Protein AF-0000000080287810 (afdb_homodimer)

Structure (mmCIF, N/CA/C/O backbone):
data_AF-0000000080287810-model_v1
#
loop_
_entity.id
_entity.type
_entity.pdbx_description
1 polymer 'Uncharacterized protein'
#
loop_
_atom_site.group_PDB
_atom_site.id
_atom_site.type_symbol
_atom_site.label_atom_id
_atom_site.label_alt_id
_atom_site.label_comp_id
_atom_site.label_asym_id
_atom_site.label_entity_id
_atom_site.label_seq_id
_atom_site.pdbx_PDB_ins_code
_atom_site.Cartn_x
_atom_site.Cartn_y
_atom_site.Cartn_z
_atom_site.occupancy
_atom_site.B_iso_or_equiv
_atom_site.auth_seq_id
_atom_site.auth_comp_id
_atom_site.auth_asym_id
_atom_site.auth_atom_id
_atom_site.pdbx_PDB_model_num
ATOM 1 N N . MET A 1 1 ? -1.028 52.438 38.312 1 33.06 1 MET A N 1
ATOM 2 C CA . MET A 1 1 ? -1.351 52.031 36.938 1 33.06 1 MET A CA 1
ATOM 3 C C . MET A 1 1 ? -1.377 50.531 36.812 1 33.06 1 MET A C 1
ATOM 5 O O . MET A 1 1 ? -0.363 49.844 37.062 1 33.06 1 MET A O 1
ATOM 9 N N . ASP A 1 2 ? -2.449 49.75 37.156 1 40.31 2 ASP A N 1
ATOM 10 C CA . ASP A 1 2 ? -2.805 48.344 37.281 1 40.31 2 ASP A CA 1
ATOM 11 C C . ASP A 1 2 ? -2.691 47.625 35.969 1 40.31 2 ASP A C 1
ATOM 13 O O . ASP A 1 2 ? -3.418 47.938 35 1 40.31 2 ASP A O 1
ATOM 17 N N . THR A 1 3 ? -1.472 47.188 35.469 1 41.91 3 THR A N 1
ATOM 18 C CA . THR A 1 3 ? -1.231 46.469 34.219 1 41.91 3 THR A CA 1
ATOM 19 C C . THR A 1 3 ? -2.098 45.219 34.156 1 41.91 3 THR A C 1
ATOM 21 O O . THR A 1 3 ? -2.01 44.344 35.031 1 41.91 3 THR A O 1
ATOM 24 N N . GLU A 1 4 ? -3.369 45.25 33.656 1 43.28 4 GLU A N 1
ATOM 25 C CA . GLU A 1 4 ? -4.258 44.125 33.406 1 43.28 4 GLU A CA 1
ATOM 26 C C . GLU A 1 4 ? -3.557 43.031 32.625 1 43.28 4 GLU A C 1
ATOM 28 O O . GLU A 1 4 ? -2.869 43.344 31.625 1 43.28 4 GLU A O 1
ATOM 33 N N . PRO A 1 5 ? -3.227 41.906 33.219 1 43.84 5 PRO A N 1
ATOM 34 C CA . PRO A 1 5 ? -2.564 40.781 32.531 1 43.84 5 PRO A CA 1
ATOM 35 C C . PRO A 1 5 ? -3.203 40.469 31.172 1 43.84 5 PRO A C 1
ATOM 37 O O . PRO A 1 5 ? -4.422 40.562 31.016 1 43.84 5 PRO A O 1
ATOM 40 N N . VAL A 1 6 ? -2.613 40.75 30 1 42.25 6 VAL A N 1
ATOM 41 C CA . VAL A 1 6 ? -2.975 40.344 28.641 1 42.25 6 VAL A CA 1
ATOM 42 C C . VAL A 1 6 ? -3.236 38.844 28.594 1 42.25 6 VAL A C 1
ATOM 44 O O . VAL A 1 6 ? -2.404 38.062 29.031 1 42.25 6 VAL A O 1
ATOM 47 N N . MET A 1 7 ? -4.453 38.375 28.828 1 37.38 7 MET A N 1
ATOM 48 C CA . MET A 1 7 ? -4.867 37 28.594 1 37.38 7 MET A CA 1
ATOM 49 C C . MET A 1 7 ? -4.383 36.531 27.234 1 37.38 7 MET A C 1
ATOM 51 O O . MET A 1 7 ? -4.746 37.094 26.203 1 37.38 7 MET A O 1
ATOM 55 N N . LYS A 1 8 ? -3.104 36.219 27.062 1 38.38 8 LYS A N 1
ATOM 56 C CA . LYS A 1 8 ? -2.615 35.562 25.859 1 38.38 8 LYS A CA 1
ATOM 57 C C . LYS A 1 8 ? -3.51 34.406 25.469 1 38.38 8 LYS A C 1
ATOM 59 O O . LYS A 1 8 ? -3.826 33.562 26.297 1 38.38 8 LYS A O 1
ATOM 64 N N . TYR A 1 9 ? -4.547 34.594 24.703 1 37.72 9 TYR A N 1
ATOM 65 C CA . TYR A 1 9 ? -5.332 33.531 24.094 1 37.72 9 TYR A CA 1
ATOM 66 C C . TYR A 1 9 ? -4.43 32.438 23.547 1 37.72 9 TYR A C 1
ATOM 68 O O . TYR A 1 9 ? -3.469 32.719 22.828 1 37.72 9 TYR A O 1
ATOM 76 N N . LEU A 1 10 ? -3.906 31.609 24.391 1 41.56 10 LEU A N 1
ATOM 77 C CA . LEU A 1 10 ? -3.289 30.391 23.891 1 41.56 10 LEU A CA 1
ATOM 78 C C . LEU A 1 10 ? -4.035 29.859 22.672 1 41.56 10 LEU A C 1
ATOM 80 O O . LEU A 1 10 ? -5.262 29.719 22.703 1 41.56 10 LEU A O 1
ATOM 84 N N . PRO A 1 11 ? -3.572 29.984 21.5 1 39.38 11 PRO A N 1
ATOM 85 C CA . PRO A 1 11 ? -4.246 29.344 20.359 1 39.38 11 PRO A CA 1
ATOM 86 C C . PRO A 1 11 ? -4.789 27.953 20.688 1 39.38 11 PRO A C 1
ATOM 88 O O . PRO A 1 11 ? -4.07 27.125 21.25 1 39.38 11 PRO A O 1
ATOM 91 N N . THR A 1 12 ? -5.855 27.719 21.406 1 43.75 12 THR A N 1
ATOM 92 C CA . THR A 1 12 ? -6.555 26.453 21.656 1 43.75 12 THR A CA 1
ATOM 93 C C . THR A 1 12 ? -6.57 25.594 20.391 1 43.75 12 THR A C 1
ATOM 95 O O . THR A 1 12 ? -7.621 25.406 19.766 1 43.75 12 THR A O 1
ATOM 98 N N . TYR A 1 13 ? -5.703 25.906 19.422 1 41.81 13 TYR A N 1
ATOM 99 C CA . TYR A 1 13 ? -5.91 25.312 18.094 1 41.81 13 TYR A CA 1
ATOM 100 C C . TYR A 1 13 ? -6 23.797 18.188 1 41.81 13 TYR A C 1
ATOM 102 O O . TYR A 1 13 ? -6.031 23.109 17.172 1 41.81 13 TYR A O 1
ATOM 110 N N . ARG A 1 14 ? -5.828 23.141 19.312 1 47.16 14 ARG A N 1
ATOM 111 C CA . ARG A 1 14 ? -5.945 21.703 19.109 1 47.16 14 ARG A CA 1
ATOM 112 C C . ARG A 1 14 ? -7.25 21.344 18.406 1 47.16 14 ARG A C 1
ATOM 114 O O . ARG A 1 14 ? -8.289 21.203 19.047 1 47.16 14 ARG A O 1
ATOM 121 N N . LEU A 1 15 ? -7.656 21.906 17.344 1 52.19 15 LEU A N 1
ATOM 122 C CA . LEU A 1 15 ? -8.984 21.609 16.812 1 52.19 15 LEU A CA 1
ATOM 123 C C . LEU A 1 15 ? -9.133 20.109 16.562 1 52.19 15 LEU A C 1
ATOM 125 O O . LEU A 1 15 ? -8.32 19.5 15.852 1 52.19 15 LEU A O 1
ATOM 129 N N . GLU A 1 16 ? -9.5 19.391 17.625 1 56.09 16 GLU A N 1
ATOM 130 C CA . GLU A 1 16 ? -9.922 18 17.469 1 56.09 16 GLU A CA 1
ATOM 131 C C . GLU A 1 16 ? -10.727 17.828 16.172 1 56.09 16 GLU A C 1
ATOM 133 O O . GLU A 1 16 ? -11.414 18.75 15.734 1 56.09 16 GLU A O 1
ATOM 138 N N . PRO A 1 17 ? -10.344 16.719 15.477 1 62.28 17 PRO A N 1
ATOM 139 C CA . PRO A 1 17 ? -11.156 16.469 14.281 1 62.28 17 PRO A CA 1
ATOM 140 C C . PRO A 1 17 ? -12.656 16.484 14.57 1 62.28 17 PRO A C 1
ATOM 142 O O . PRO A 1 17 ? -13.094 16.016 15.625 1 62.28 17 PRO A O 1
ATOM 145 N N . LYS A 1 18 ? -13.508 17.266 14.008 1 76.06 18 LYS A N 1
ATOM 146 C CA . LYS A 1 18 ? -14.969 17.281 14.07 1 76.06 18 LYS A CA 1
ATOM 147 C C . LYS A 1 18 ? -15.547 15.93 13.664 1 76.06 18 LYS A C 1
ATOM 149 O O . LYS A 1 18 ? -16.453 15.414 14.32 1 76.06 18 LYS A O 1
ATOM 154 N N . VAL A 1 19 ? -14.992 15.234 12.68 1 90.44 19 VAL A N 1
ATOM 155 C CA . VAL A 1 19 ? -15.477 13.938 12.203 1 90.44 19 VAL A CA 1
ATOM 156 C C . VAL A 1 19 ? -14.328 12.93 12.203 1 90.44 19 VAL A C 1
ATOM 158 O O . VAL A 1 19 ? -13.555 12.859 11.25 1 90.44 19 VAL A O 1
ATOM 161 N N . PRO A 1 20 ? -14.273 12.18 13.242 1 89.69 20 PRO A N 1
ATOM 162 C CA . PRO A 1 20 ? -13.188 11.195 13.312 1 89.69 20 PRO A CA 1
ATOM 163 C C . PRO A 1 20 ? -13.375 10.039 12.336 1 89.69 20 PRO A C 1
ATOM 165 O O . PRO A 1 20 ? -14.508 9.703 11.977 1 89.69 20 PRO A O 1
ATOM 168 N N . LEU A 1 21 ? -12.305 9.453 11.938 1 94.69 21 LEU A N 1
ATOM 169 C CA . LEU A 1 21 ? -12.383 8.281 11.062 1 94.69 21 LEU A CA 1
ATOM 170 C C . LEU A 1 21 ? -13.055 7.117 11.773 1 94.69 21 LEU A C 1
ATOM 172 O O . LEU A 1 21 ? -12.781 6.848 12.945 1 94.69 21 LEU A O 1
ATOM 176 N N . ASN A 1 22 ? -13.969 6.477 11.125 1 96.62 22 ASN A N 1
ATOM 177 C CA . ASN A 1 22 ? -14.664 5.285 11.602 1 96.62 22 ASN A CA 1
ATOM 178 C C . ASN A 1 22 ? -14.203 4.031 10.859 1 96.62 22 ASN A C 1
ATOM 180 O O . ASN A 1 22 ? -14.609 3.799 9.719 1 96.62 22 ASN A O 1
ATOM 184 N N . LYS A 1 23 ? -13.453 3.244 11.477 1 96.94 23 LYS A N 1
ATOM 185 C CA . LYS A 1 23 ? -12.844 2.072 10.859 1 96.94 23 LYS A CA 1
ATOM 186 C C . LYS A 1 23 ? -13.906 1.068 10.414 1 96.94 23 LYS A C 1
ATOM 188 O O . LYS A 1 23 ? -13.781 0.463 9.352 1 96.94 23 LYS A O 1
ATOM 193 N N . GLU A 1 24 ? -14.875 0.896 11.203 1 97.62 24 GLU A N 1
ATOM 194 C CA . GLU A 1 24 ? -15.914 -0.083 10.906 1 97.62 24 GLU A CA 1
ATOM 195 C C . GLU A 1 24 ? -16.656 0.272 9.617 1 97.62 24 GLU A C 1
ATOM 197 O O . GLU A 1 24 ? -16.953 -0.604 8.797 1 97.62 24 GLU A O 1
ATOM 202 N N . VAL A 1 25 ? -16.984 1.502 9.508 1 98.06 25 VAL A N 1
ATOM 203 C CA . VAL A 1 25 ? -17.688 1.952 8.312 1 98.06 25 VAL A CA 1
ATOM 204 C C . VAL A 1 25 ? -16.797 1.755 7.082 1 98.06 25 VAL A C 1
ATOM 206 O O . VAL A 1 25 ? -17.266 1.322 6.031 1 98.06 25 VAL A O 1
ATOM 209 N N . CYS A 1 26 ? -15.516 2.084 7.168 1 98.38 26 CYS A N 1
ATOM 210 C CA . CYS A 1 26 ? -14.578 1.887 6.066 1 98.38 26 CYS A CA 1
ATOM 211 C C . CYS A 1 26 ? -14.492 0.414 5.688 1 98.38 26 CYS A C 1
ATOM 213 O O . CYS A 1 26 ? -14.492 0.072 4.504 1 98.38 26 CYS A O 1
ATOM 215 N N . GLU A 1 27 ? -14.484 -0.43 6.684 1 98.31 27 GLU A N 1
ATOM 216 C CA . GLU A 1 27 ? -14.43 -1.867 6.434 1 98.31 27 GLU A CA 1
ATOM 217 C C . GLU A 1 27 ? -15.672 -2.346 5.684 1 98.31 27 GLU A C 1
ATOM 219 O O . GLU A 1 27 ? -15.57 -3.164 4.766 1 98.31 27 GLU A O 1
ATOM 224 N N . LYS A 1 28 ? -16.75 -1.857 6.121 1 98.5 28 LYS A N 1
ATOM 225 C CA . LYS A 1 28 ? -18 -2.227 5.465 1 98.5 28 LYS A CA 1
ATOM 226 C C . LYS A 1 28 ? -18.016 -1.768 4.012 1 98.5 28 LYS A C 1
ATOM 228 O O . LYS A 1 28 ? -18.484 -2.492 3.133 1 98.5 28 LYS A O 1
ATOM 233 N N . ILE A 1 29 ? -17.562 -0.597 3.75 1 98.69 29 ILE A N 1
ATOM 234 C CA . ILE A 1 29 ? -17.469 -0.074 2.393 1 98.69 29 ILE A CA 1
ATOM 235 C C . ILE A 1 29 ? -16.594 -0.992 1.545 1 98.69 29 ILE A C 1
ATOM 237 O O . ILE A 1 29 ? -16.984 -1.391 0.444 1 98.69 29 ILE A O 1
ATOM 241 N N . MET A 1 30 ? -15.422 -1.341 2.025 1 98.75 30 MET A N 1
ATOM 242 C CA . MET A 1 30 ? -14.477 -2.178 1.286 1 98.75 30 MET A CA 1
ATOM 243 C C . MET A 1 30 ? -15.094 -3.541 0.98 1 98.75 30 MET A C 1
ATOM 245 O O . MET A 1 30 ? -15.031 -4.012 -0.157 1 98.75 30 MET A O 1
ATOM 249 N N . LYS A 1 31 ? -15.695 -4.094 1.983 1 98.56 31 LYS A N 1
ATOM 250 C CA . LYS A 1 31 ? -16.344 -5.387 1.818 1 98.56 31 LYS A CA 1
ATOM 251 C C . LYS A 1 31 ? -17.453 -5.32 0.762 1 98.56 31 LYS A C 1
ATOM 253 O O . LYS A 1 31 ? -17.516 -6.164 -0.134 1 98.56 31 LYS A O 1
ATOM 258 N N . THR A 1 32 ? -18.297 -4.324 0.904 1 98.56 32 THR A N 1
ATOM 259 C CA . THR A 1 32 ? -19.422 -4.172 -0.001 1 98.56 32 THR A CA 1
ATOM 260 C C . THR A 1 32 ? -18.953 -3.982 -1.438 1 98.56 32 THR A C 1
ATOM 262 O O . THR A 1 32 ? -19.453 -4.637 -2.355 1 98.56 32 THR A O 1
ATOM 265 N N . VAL A 1 33 ? -18.031 -3.121 -1.649 1 98.56 33 VAL A N 1
ATOM 266 C CA . VAL A 1 33 ? -17.531 -2.822 -2.988 1 98.56 33 VAL A CA 1
ATOM 267 C C . VAL A 1 33 ? -16.859 -4.055 -3.576 1 98.56 33 VAL A C 1
ATOM 269 O O . VAL A 1 33 ? -17.125 -4.434 -4.719 1 98.56 33 VAL A O 1
ATOM 272 N N . MET A 1 34 ? -15.984 -4.711 -2.824 1 98.44 34 MET A N 1
ATOM 273 C CA . MET A 1 34 ? -15.242 -5.875 -3.301 1 98.44 34 MET A CA 1
ATOM 274 C C . MET A 1 34 ? -16.188 -7.027 -3.627 1 98.44 34 MET A C 1
ATOM 276 O O . MET A 1 34 ? -16.078 -7.648 -4.688 1 98.44 34 MET A O 1
ATOM 280 N N . ASP A 1 35 ? -17.109 -7.297 -2.744 1 98 35 ASP A N 1
ATOM 281 C CA . ASP A 1 35 ? -18.047 -8.391 -2.957 1 98 35 ASP A CA 1
ATOM 282 C C . ASP A 1 35 ? -18.891 -8.164 -4.207 1 98 35 ASP A C 1
ATOM 284 O O . ASP A 1 35 ? -19.109 -9.078 -4.996 1 98 35 ASP A O 1
ATOM 288 N N . LYS A 1 36 ? -19.328 -6.953 -4.348 1 98 36 LYS A N 1
ATOM 289 C CA . LYS A 1 36 ? -20.172 -6.617 -5.484 1 98 36 LYS A CA 1
ATOM 290 C C . LYS A 1 36 ? -19.391 -6.684 -6.793 1 98 36 LYS A C 1
ATOM 292 O O . LYS A 1 36 ? -19.859 -7.266 -7.773 1 98 36 LYS A O 1
ATOM 297 N N . MET A 1 37 ? -18.234 -6.133 -6.84 1 97.31 37 MET A N 1
ATOM 298 C CA . MET A 1 37 ? -17.5 -5.934 -8.086 1 97.31 37 MET A CA 1
ATOM 299 C C . MET A 1 37 ? -16.828 -7.227 -8.539 1 97.31 37 MET A C 1
ATOM 301 O O . MET A 1 37 ? -16.672 -7.465 -9.734 1 97.31 37 MET A O 1
ATOM 305 N N . PHE A 1 38 ? -16.469 -8.148 -7.602 1 96.5 38 PHE A N 1
ATOM 306 C CA . PHE A 1 38 ? -15.719 -9.344 -7.973 1 96.5 38 PHE A CA 1
ATOM 307 C C . PHE A 1 38 ? -16.625 -10.562 -8.047 1 96.5 38 PHE A C 1
ATOM 309 O O . PHE A 1 38 ? -16.203 -11.641 -8.469 1 96.5 38 PHE A O 1
ATOM 316 N N . GLN A 1 39 ? -17.797 -10.484 -7.562 1 94.69 39 GLN A N 1
ATOM 317 C CA . GLN A 1 39 ? -18.719 -11.617 -7.441 1 94.69 39 GLN A CA 1
ATOM 318 C C . GLN A 1 39 ? -18.812 -12.391 -8.758 1 94.69 39 GLN A C 1
ATOM 320 O O . GLN A 1 39 ? -18.781 -13.617 -8.766 1 94.69 39 GLN A O 1
ATOM 325 N N . ASP A 1 40 ? -18.859 -11.75 -9.898 1 90.75 40 ASP A N 1
ATOM 326 C CA . ASP A 1 40 ? -19.047 -12.445 -11.172 1 90.75 40 ASP A CA 1
ATOM 327 C C . ASP A 1 40 ? -17.812 -12.297 -12.062 1 90.75 40 ASP A C 1
ATOM 329 O O . ASP A 1 40 ? -17.891 -12.523 -13.273 1 90.75 40 ASP A O 1
ATOM 333 N N . PHE A 1 41 ? -16.828 -11.977 -11.398 1 93.56 41 PHE A N 1
ATOM 334 C CA . PHE A 1 41 ? -15.625 -11.727 -12.188 1 93.56 41 PHE A CA 1
ATOM 335 C C . PHE A 1 41 ? -14.938 -13.039 -12.555 1 93.56 41 PHE A C 1
ATOM 337 O O . PHE A 1 41 ? -14.758 -13.914 -11.703 1 93.56 41 PHE A O 1
ATOM 344 N N . VAL A 1 42 ? -14.68 -13.234 -13.82 1 90.06 42 VAL A N 1
ATOM 345 C CA . VAL A 1 42 ? -13.844 -14.32 -14.32 1 90.06 42 VAL A CA 1
ATOM 346 C C . VAL A 1 42 ? -12.445 -13.797 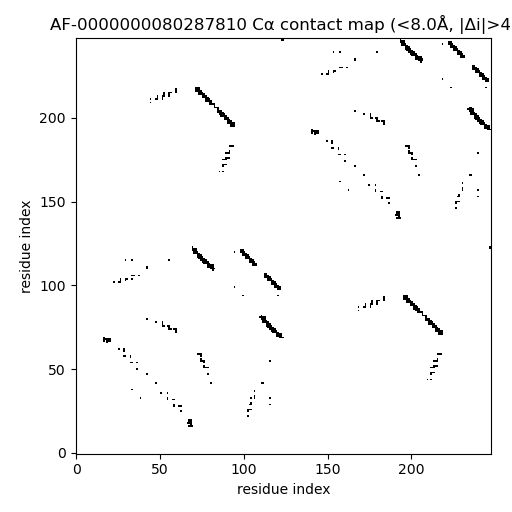-14.625 1 90.06 42 VAL A C 1
ATOM 348 O O . VAL A 1 42 ? -12.273 -12.906 -15.469 1 90.06 42 VAL A O 1
ATOM 351 N N . TYR A 1 43 ? -11.539 -14.469 -14.031 1 86.81 43 TYR A N 1
ATOM 352 C CA . TYR A 1 43 ? -10.188 -13.914 -14.062 1 86.81 43 TYR A CA 1
ATOM 353 C C . TYR A 1 43 ? -9.633 -13.93 -15.484 1 86.81 43 TYR A C 1
ATOM 355 O O . TYR A 1 43 ? -9.594 -14.977 -16.125 1 86.81 43 TYR A O 1
ATOM 363 N N . ALA A 1 44 ? -9.219 -12.75 -15.922 1 86.06 44 ALA A N 1
ATOM 364 C CA . ALA A 1 44 ? -8.453 -12.492 -17.141 1 86.06 44 ALA A CA 1
ATOM 365 C C . ALA A 1 44 ? -7.559 -11.266 -16.969 1 86.06 44 ALA A C 1
ATOM 367 O O . ALA A 1 44 ? -7.906 -10.328 -16.25 1 86.06 44 ALA A O 1
ATOM 368 N N . PRO A 1 45 ? -6.445 -11.289 -17.625 1 81.94 45 PRO A N 1
ATOM 369 C CA . PRO A 1 45 ? -5.438 -10.258 -17.359 1 81.94 45 PRO A CA 1
ATOM 370 C C . PRO A 1 45 ? -5.957 -8.852 -17.609 1 81.94 45 PRO A C 1
ATOM 372 O O . PRO A 1 45 ? -5.965 -8.016 -16.703 1 81.94 45 PRO A O 1
ATOM 375 N N . LYS A 1 46 ? -6.395 -8.523 -18.781 1 85.25 46 LYS A N 1
ATOM 376 C CA . LYS A 1 46 ? -6.82 -7.168 -19.109 1 85.25 46 LYS A CA 1
ATOM 377 C C . LYS A 1 46 ? -8 -6.734 -18.25 1 85.25 46 LYS A C 1
ATOM 379 O O . LYS A 1 46 ? -7.957 -5.684 -17.609 1 85.25 46 LYS A O 1
ATOM 384 N N . PRO A 1 47 ? -9.047 -7.555 -18.125 1 90.12 47 PRO A N 1
ATOM 385 C CA . PRO A 1 47 ? -10.172 -7.199 -17.25 1 90.12 47 PRO A CA 1
ATOM 386 C C . PRO A 1 47 ? -9.758 -7.047 -15.789 1 90.12 47 PRO A C 1
ATOM 388 O O . PRO A 1 47 ? -10.336 -6.23 -15.062 1 90.12 47 PRO A O 1
ATOM 391 N N . ALA A 1 48 ? -8.789 -7.77 -15.414 1 90.94 48 ALA A N 1
ATOM 392 C CA . ALA A 1 48 ? -8.336 -7.711 -14.023 1 90.94 48 ALA A CA 1
ATOM 393 C C . ALA A 1 48 ? -7.773 -6.332 -13.688 1 90.94 48 ALA A C 1
ATOM 395 O O . ALA A 1 48 ? -8.094 -5.762 -12.641 1 90.94 48 ALA A O 1
ATOM 396 N N . LEU A 1 49 ? -6.98 -5.793 -14.539 1 91 49 LEU A N 1
ATOM 397 C CA . LEU A 1 49 ? -6.398 -4.469 -14.336 1 91 49 LEU A CA 1
ATOM 398 C C . LEU A 1 49 ? -7.484 -3.404 -14.242 1 91 49 LEU A C 1
ATOM 400 O O . LEU A 1 49 ? -7.465 -2.566 -13.336 1 91 49 LEU A O 1
ATOM 404 N N . SER A 1 50 ? -8.367 -3.459 -15.188 1 95.06 50 SER A N 1
ATOM 405 C CA . SER A 1 50 ? -9.453 -2.486 -15.219 1 95.06 50 SER A CA 1
ATOM 406 C C . SER A 1 50 ? -10.32 -2.59 -13.977 1 95.06 50 SER A C 1
ATOM 408 O O . SER A 1 50 ? -10.742 -1.571 -13.414 1 95.06 50 SER A O 1
ATOM 410 N N . LEU A 1 51 ? -10.562 -3.773 -13.625 1 95.69 51 LEU A N 1
ATOM 411 C CA . LEU A 1 51 ? -11.406 -3.984 -12.445 1 95.69 51 LEU A CA 1
ATOM 412 C C . LEU A 1 51 ? -10.719 -3.465 -11.188 1 95.69 51 LEU A C 1
ATOM 414 O O . LEU A 1 51 ? -11.352 -2.824 -10.344 1 95.69 51 LEU A O 1
ATOM 418 N N . CYS A 1 52 ? -9.469 -3.742 -11.055 1 96.31 52 CYS A N 1
ATOM 419 C CA . CYS A 1 52 ? -8.734 -3.219 -9.906 1 96.31 52 CYS A CA 1
ATOM 420 C C . CYS A 1 52 ? -8.812 -1.698 -9.859 1 96.31 52 CYS A C 1
ATOM 422 O O . CYS A 1 52 ? -8.977 -1.115 -8.789 1 96.31 52 CYS A O 1
ATOM 424 N N . ALA A 1 53 ? -8.656 -1.071 -10.992 1 96.44 53 ALA A N 1
ATOM 425 C CA . ALA A 1 53 ? -8.742 0.385 -11.07 1 96.44 53 ALA A CA 1
ATOM 426 C C . ALA A 1 53 ? -10.117 0.879 -10.625 1 96.44 53 ALA A C 1
ATOM 428 O O . ALA A 1 53 ? -10.219 1.826 -9.844 1 96.44 53 ALA A O 1
ATOM 429 N N . GLU A 1 54 ? -11.102 0.263 -11.078 1 97.75 54 GLU A N 1
ATOM 430 C CA . GLU A 1 54 ? -12.469 0.643 -10.758 1 97.75 54 GLU A CA 1
ATOM 431 C C . GLU A 1 54 ? -12.758 0.456 -9.273 1 97.75 54 GLU A C 1
ATOM 433 O O . GLU A 1 54 ? -13.344 1.333 -8.633 1 97.75 54 GLU A O 1
ATOM 438 N N . VAL A 1 55 ? -12.391 -0.678 -8.773 1 98.19 55 VAL A N 1
ATOM 439 C CA . VAL A 1 55 ? -12.625 -0.995 -7.367 1 98.19 55 VAL A CA 1
ATOM 440 C C . VAL A 1 55 ? -11.891 0.005 -6.48 1 98.19 55 VAL A C 1
ATOM 442 O O . VAL A 1 55 ? -12.461 0.542 -5.527 1 98.19 55 VAL A O 1
ATOM 445 N N . SER A 1 56 ? -10.656 0.231 -6.781 1 98.25 56 SER A N 1
ATOM 446 C CA . SER A 1 56 ? -9.867 1.159 -5.98 1 98.25 56 SER A CA 1
ATOM 447 C C . SER A 1 56 ? -10.469 2.562 -6.008 1 98.25 56 SER A C 1
ATOM 449 O O . SER A 1 56 ? -10.5 3.25 -4.988 1 98.25 56 SER A O 1
ATOM 451 N N . GLU A 1 57 ? -10.891 2.979 -7.141 1 98.19 57 GLU A N 1
ATOM 452 C CA . GLU A 1 57 ? -11.523 4.289 -7.277 1 98.19 57 GLU A CA 1
ATOM 453 C C . GLU A 1 57 ? -12.828 4.359 -6.496 1 98.19 57 GLU A C 1
ATOM 455 O O . GLU A 1 57 ? -13.102 5.352 -5.82 1 98.19 57 GLU A O 1
ATOM 460 N N . GLU A 1 58 ? -13.602 3.377 -6.621 1 98.56 58 GLU A N 1
ATOM 461 C CA . GLU A 1 58 ? -14.891 3.34 -5.938 1 98.56 58 GLU A CA 1
ATOM 462 C C . GLU A 1 58 ? -14.711 3.385 -4.422 1 98.56 58 GLU A C 1
ATOM 464 O O . GLU A 1 58 ? -15.398 4.141 -3.732 1 98.56 58 GLU A O 1
ATOM 469 N N . ILE A 1 59 ? -13.797 2.572 -3.908 1 98.62 59 ILE A N 1
ATOM 470 C CA . ILE A 1 59 ? -13.539 2.57 -2.473 1 98.62 59 ILE A CA 1
ATOM 471 C C . ILE A 1 59 ? -13.055 3.951 -2.033 1 98.62 59 ILE A C 1
ATOM 473 O O . ILE A 1 59 ? -13.555 4.504 -1.049 1 98.62 59 ILE A O 1
ATOM 477 N N . LYS A 1 60 ? -12.125 4.512 -2.758 1 98.31 60 LYS A N 1
ATOM 478 C CA . LYS A 1 60 ? -11.602 5.84 -2.455 1 98.31 60 LYS A CA 1
ATOM 479 C C . LYS A 1 60 ? -12.727 6.871 -2.395 1 98.31 60 LYS A C 1
ATOM 481 O O . LYS A 1 60 ? -12.805 7.652 -1.445 1 98.31 60 LYS A O 1
ATOM 486 N N . ASN A 1 61 ? -13.578 6.844 -3.359 1 98.25 61 ASN A N 1
ATOM 487 C CA . ASN A 1 61 ? -14.656 7.82 -3.457 1 98.25 61 ASN A CA 1
ATOM 488 C C . ASN A 1 61 ? -15.648 7.676 -2.307 1 98.25 61 ASN A C 1
ATOM 490 O O . ASN A 1 61 ? -16.094 8.672 -1.737 1 98.25 61 ASN A O 1
ATOM 494 N N . ARG A 1 62 ? -16.031 6.512 -1.999 1 98.25 62 ARG A N 1
ATOM 495 C CA . ARG A 1 62 ? -16.984 6.281 -0.92 1 98.25 62 ARG A CA 1
ATOM 496 C C . ARG A 1 62 ? -16.406 6.719 0.423 1 98.25 62 ARG A C 1
ATOM 498 O O . ARG A 1 62 ? -17.109 7.297 1.249 1 98.25 62 ARG A O 1
ATOM 505 N N . VAL A 1 63 ? -15.133 6.418 0.652 1 97.81 63 VAL A N 1
ATOM 506 C CA . VAL A 1 63 ? -14.469 6.832 1.888 1 97.81 63 VAL A CA 1
ATOM 507 C C . VAL A 1 63 ? -14.359 8.352 1.927 1 97.81 63 VAL A C 1
ATOM 509 O O . VAL A 1 63 ? -14.609 8.977 2.961 1 97.81 63 VAL A O 1
ATOM 512 N N . LYS A 1 64 ? -13.961 8.922 0.843 1 96.38 64 LYS A N 1
ATOM 513 C CA . LYS A 1 64 ? -13.859 10.375 0.727 1 96.38 64 LYS A CA 1
ATOM 514 C C . LYS A 1 64 ? -15.18 11.047 1.091 1 96.38 64 LYS A C 1
ATOM 516 O O . LYS A 1 64 ? -15.188 12.07 1.773 1 96.38 64 LYS A O 1
ATOM 521 N N . ASN A 1 65 ? -16.234 10.492 0.685 1 96.62 65 ASN A N 1
ATOM 522 C CA . ASN A 1 65 ? -17.562 11.078 0.826 1 96.62 65 ASN A CA 1
ATOM 523 C C . ASN A 1 65 ? -18.047 11.008 2.268 1 96.62 65 ASN A C 1
ATOM 525 O O . ASN A 1 65 ? -19.062 11.633 2.615 1 96.62 65 ASN A O 1
ATOM 529 N N . LEU A 1 66 ? -17.312 10.289 3.139 1 95.44 66 LEU A N 1
ATOM 530 C CA . LEU A 1 66 ? -17.641 10.266 4.559 1 95.44 66 LEU A CA 1
ATOM 531 C C . LEU A 1 66 ? -17.125 11.516 5.258 1 95.44 66 LEU A C 1
ATOM 533 O O . LEU A 1 66 ? -17.531 11.82 6.383 1 95.44 66 LEU A O 1
ATOM 537 N N . ASN A 1 67 ? -16.203 12.258 4.652 1 93.19 67 ASN A N 1
ATOM 538 C CA . ASN A 1 67 ? -15.695 13.562 5.062 1 93.19 67 ASN A CA 1
ATOM 539 C C . ASN A 1 67 ? -15.008 13.492 6.426 1 93.19 67 ASN A C 1
ATOM 541 O O . ASN A 1 67 ? -15.219 14.359 7.277 1 93.19 67 ASN A O 1
ATOM 545 N N . PHE A 1 68 ? -14.25 12.461 6.637 1 93.5 68 PHE A N 1
ATOM 546 C CA . PHE A 1 68 ? -13.43 12.422 7.84 1 93.5 68 PHE A CA 1
ATOM 547 C C . PHE A 1 68 ? -12.445 13.586 7.863 1 93.5 68 PHE A C 1
ATOM 549 O O . PHE A 1 68 ? -11.93 13.992 6.82 1 93.5 68 PHE A O 1
ATOM 556 N N . ASP A 1 69 ? -12.141 14.023 9.023 1 87.94 69 ASP A N 1
ATOM 557 C CA . ASP A 1 69 ? -11.336 15.234 9.172 1 87.94 69 ASP A CA 1
ATOM 558 C C . ASP A 1 69 ? -9.852 14.945 8.938 1 87.94 69 ASP A C 1
ATOM 560 O O . ASP A 1 69 ? -9.25 14.156 9.672 1 87.94 69 ASP A O 1
ATOM 564 N N . ARG A 1 70 ? -9.266 15.586 7.922 1 88.38 70 ARG A N 1
ATOM 565 C CA . ARG A 1 70 ? -7.824 15.758 7.766 1 88.38 70 ARG A CA 1
ATOM 566 C C . ARG A 1 70 ? -7.133 14.414 7.543 1 88.38 70 ARG A C 1
ATOM 568 O O . ARG A 1 70 ? -6.152 14.094 8.219 1 88.38 70 ARG A O 1
ATOM 575 N N . TYR A 1 71 ? -7.648 13.625 6.652 1 92.56 71 TYR A N 1
ATOM 576 C CA . TYR A 1 71 ? -6.984 12.375 6.316 1 92.56 71 TYR A CA 1
ATOM 577 C C . TYR A 1 71 ? -6.574 12.352 4.852 1 92.56 71 TYR A C 1
ATOM 579 O O . TYR A 1 71 ? -7.297 12.852 3.986 1 92.56 71 TYR A O 1
ATOM 587 N N . ARG A 1 72 ? -5.473 11.805 4.625 1 94.25 72 ARG A N 1
ATOM 588 C CA . ARG A 1 72 ? -5.055 11.328 3.309 1 94.25 72 ARG A CA 1
ATOM 589 C C . ARG A 1 72 ? -5.281 9.828 3.174 1 94.25 72 ARG A C 1
ATOM 591 O O . ARG A 1 72 ? -5.164 9.086 4.152 1 94.25 72 ARG A O 1
ATOM 598 N N . TYR A 1 73 ? -5.551 9.445 1.967 1 97.12 73 TYR A N 1
ATOM 599 C CA . TYR A 1 73 ? -5.879 8.047 1.752 1 97.12 73 TYR A CA 1
ATOM 600 C C . TYR A 1 73 ? -5.039 7.453 0.624 1 97.12 73 TYR A C 1
ATOM 602 O O . TYR A 1 73 ? -4.777 8.125 -0.377 1 97.12 73 TYR A O 1
ATOM 610 N N . ILE A 1 74 ? -4.672 6.242 0.767 1 97.88 74 ILE A N 1
ATOM 611 C CA . ILE A 1 74 ? -4.168 5.371 -0.291 1 97.88 74 ILE A CA 1
ATOM 612 C C . ILE A 1 74 ? -5.016 4.105 -0.364 1 97.88 74 ILE A C 1
ATOM 614 O O . ILE A 1 74 ? -5.238 3.439 0.65 1 97.88 74 ILE A O 1
ATOM 618 N N . VAL A 1 75 ? -5.512 3.842 -1.509 1 98.56 75 VAL A N 1
ATOM 619 C CA . VAL A 1 75 ? -6.227 2.586 -1.723 1 98.56 75 VAL A CA 1
ATOM 620 C C . VAL A 1 75 ? -5.453 1.716 -2.713 1 98.56 75 VAL A C 1
ATOM 622 O O . VAL A 1 75 ? -5.168 2.145 -3.832 1 98.56 75 VAL A O 1
ATOM 625 N N . VAL A 1 76 ? -5.117 0.545 -2.311 1 97.62 76 VAL A N 1
ATOM 626 C CA . VAL A 1 76 ? -4.414 -0.423 -3.146 1 97.62 76 VAL A CA 1
ATOM 627 C C . VAL A 1 76 ? -5.293 -1.652 -3.365 1 97.62 76 VAL A C 1
ATOM 629 O O . VAL A 1 76 ? -5.797 -2.242 -2.406 1 97.62 76 VAL A O 1
ATOM 632 N N . VAL A 1 77 ? -5.504 -1.984 -4.578 1 97.62 77 VAL A N 1
ATOM 633 C CA . VAL A 1 77 ? -6.227 -3.209 -4.91 1 97.62 77 VAL A CA 1
ATOM 634 C C . VAL A 1 77 ? -5.34 -4.113 -5.766 1 97.62 77 VAL A C 1
ATOM 636 O O . VAL A 1 77 ? -4.797 -3.682 -6.781 1 97.62 77 VAL A O 1
ATOM 639 N N . SER A 1 78 ? -5.207 -5.336 -5.305 1 94.56 78 SER A N 1
ATOM 640 C CA . SER A 1 78 ? -4.402 -6.34 -5.996 1 94.56 78 SER A CA 1
ATOM 641 C C . SER A 1 78 ? -5.219 -7.594 -6.289 1 94.56 78 SER A C 1
ATOM 643 O O . SER A 1 78 ? -6.082 -7.977 -5.5 1 94.56 78 SER A O 1
ATOM 645 N N . ILE A 1 79 ? -4.887 -8.164 -7.352 1 92.5 79 ILE A N 1
ATOM 646 C CA . ILE A 1 79 ? -5.559 -9.398 -7.719 1 92.5 79 ILE A CA 1
ATOM 647 C C . ILE A 1 79 ? -4.539 -10.406 -8.258 1 92.5 79 ILE A C 1
ATOM 649 O O . ILE A 1 79 ? -3.607 -10.023 -8.969 1 92.5 79 ILE A O 1
ATOM 653 N N . GLY A 1 80 ? -4.73 -11.688 -7.906 1 88.75 80 GLY A N 1
ATOM 654 C CA . GLY A 1 80 ? -3.861 -12.766 -8.359 1 88.75 80 GLY A CA 1
ATOM 655 C C . GLY A 1 80 ? -4.609 -14.055 -8.656 1 88.75 80 GLY A C 1
ATOM 656 O O . GLY A 1 80 ? -5.566 -14.391 -7.953 1 88.75 80 GLY A O 1
ATOM 657 N N . GLU A 1 81 ? -4.164 -14.75 -9.695 1 84.19 81 GLU A N 1
ATOM 658 C CA . GLU A 1 81 ? -4.707 -16.062 -10 1 84.19 81 GLU A CA 1
ATOM 659 C C . GLU A 1 81 ? -4.121 -17.125 -9.078 1 84.19 81 GLU A C 1
ATOM 661 O O . GLU A 1 81 ? -2.926 -17.109 -8.781 1 84.19 81 GLU A O 1
ATOM 666 N N . LYS A 1 82 ? -4.992 -18.094 -8.547 1 78 82 LYS A N 1
ATOM 667 C CA . LYS A 1 82 ? -4.547 -19.125 -7.609 1 78 82 LYS A CA 1
ATOM 668 C C . LYS A 1 82 ? -4.062 -20.359 -8.344 1 78 82 LYS A C 1
ATOM 670 O O . LYS A 1 82 ? -4.863 -21.109 -8.914 1 78 82 LYS A O 1
ATOM 675 N N . LEU A 1 83 ? -3.246 -20.625 -9.062 1 63.62 83 LEU A N 1
ATOM 676 C CA . LEU A 1 83 ? -2.76 -21.875 -9.625 1 63.62 83 LEU A CA 1
ATOM 677 C C . LEU A 1 83 ? -1.743 -22.531 -8.703 1 63.62 83 LEU A C 1
ATOM 679 O O . LEU A 1 83 ? -0.923 -23.344 -9.141 1 63.62 83 LEU A O 1
ATOM 683 N N . TYR A 1 84 ? -1.693 -22.594 -7.469 1 56.38 84 TYR A N 1
ATOM 684 C CA . TYR A 1 84 ? -0.838 -23.172 -6.438 1 56.38 84 TYR A CA 1
ATOM 685 C C . TYR A 1 84 ? -0.024 -22.094 -5.734 1 56.38 84 TYR A C 1
ATOM 687 O O . TYR A 1 84 ? 1.09 -21.766 -6.156 1 56.38 84 TYR A O 1
ATOM 695 N N . GLN A 1 85 ? -0.574 -21 -5.305 1 60.75 85 GLN A N 1
ATOM 696 C CA . GLN A 1 85 ? 0.179 -19.75 -5.164 1 60.75 85 GLN A CA 1
ATOM 697 C C . GLN A 1 85 ? 0.152 -19.25 -3.723 1 60.75 85 GLN A C 1
ATOM 699 O O . GLN A 1 85 ? -0.785 -19.547 -2.977 1 60.75 85 GLN A O 1
ATOM 704 N N . GLY A 1 86 ? 1.551 -19.203 -3.18 1 74.12 86 GLY A N 1
ATOM 705 C CA . GLY A 1 86 ? 1.874 -18.438 -1.985 1 74.12 86 GLY A CA 1
ATOM 706 C C . GLY A 1 86 ? 2.094 -16.969 -2.264 1 74.12 86 GLY A C 1
ATOM 707 O O . GLY A 1 86 ? 2.908 -16.609 -3.115 1 74.12 86 GLY A O 1
ATOM 708 N N . TYR A 1 87 ? 1.178 -16.219 -1.848 1 82.25 87 TYR A N 1
ATOM 709 C CA . TYR A 1 87 ? 1.354 -14.766 -1.857 1 82.25 87 TYR A CA 1
ATOM 710 C C . TYR A 1 87 ? 1.443 -14.211 -0.439 1 82.25 87 TYR A C 1
ATOM 712 O O . TYR A 1 87 ? 0.6 -14.523 0.407 1 82.25 87 TYR A O 1
ATOM 720 N N . TYR A 1 88 ? 2.48 -13.508 -0.251 1 86.69 88 TYR A N 1
ATOM 721 C CA . TYR A 1 88 ? 2.676 -12.891 1.057 1 86.69 88 TYR A CA 1
ATOM 722 C C . TYR A 1 88 ? 2.984 -11.398 0.917 1 86.69 88 TYR A C 1
ATOM 724 O O . TYR A 1 88 ? 3.682 -10.992 -0.012 1 86.69 88 TYR A O 1
ATOM 732 N N . SER A 1 89 ? 2.398 -10.703 1.773 1 89.5 89 SER A N 1
ATOM 733 C CA . SER A 1 89 ? 2.643 -9.258 1.795 1 89.5 89 SER A CA 1
ATOM 734 C C . SER A 1 89 ? 2.834 -8.758 3.221 1 89.5 89 SER A C 1
ATOM 736 O O . SER A 1 89 ? 2.068 -9.109 4.117 1 89.5 89 SER A O 1
ATOM 738 N N . LEU A 1 90 ? 3.869 -7.984 3.402 1 88.5 90 LEU A N 1
ATOM 739 C CA . LEU A 1 90 ? 4.145 -7.379 4.699 1 88.5 90 LEU A CA 1
ATOM 740 C C . LEU A 1 90 ? 4.258 -5.863 4.578 1 88.5 90 LEU A C 1
ATOM 742 O O . LEU A 1 90 ? 4.723 -5.352 3.557 1 88.5 90 LEU A O 1
ATOM 746 N N . VAL A 1 91 ? 3.783 -5.273 5.617 1 89.81 91 VAL A N 1
ATOM 747 C CA . VAL A 1 91 ? 3.785 -3.816 5.66 1 89.81 91 VAL A CA 1
ATOM 748 C C . VAL A 1 91 ? 4.582 -3.336 6.871 1 89.81 91 VAL A C 1
ATOM 750 O O . VAL A 1 91 ? 4.453 -3.889 7.965 1 89.81 91 VAL A O 1
ATOM 753 N N . ASN A 1 92 ? 5.477 -2.486 6.688 1 91.69 92 ASN A N 1
ATOM 754 C CA . ASN A 1 92 ? 6.113 -1.7 7.742 1 91.69 92 ASN A CA 1
ATOM 755 C C . ASN A 1 92 ? 5.836 -0.209 7.57 1 91.69 92 ASN A C 1
ATOM 757 O O . ASN A 1 92 ? 5.465 0.238 6.484 1 91.69 92 ASN A O 1
ATOM 761 N N . PHE A 1 93 ? 5.895 0.484 8.695 1 89.94 93 PHE A N 1
ATOM 762 C CA . PHE A 1 93 ? 5.473 1.877 8.594 1 89.94 93 PHE A CA 1
ATOM 763 C C . PHE A 1 93 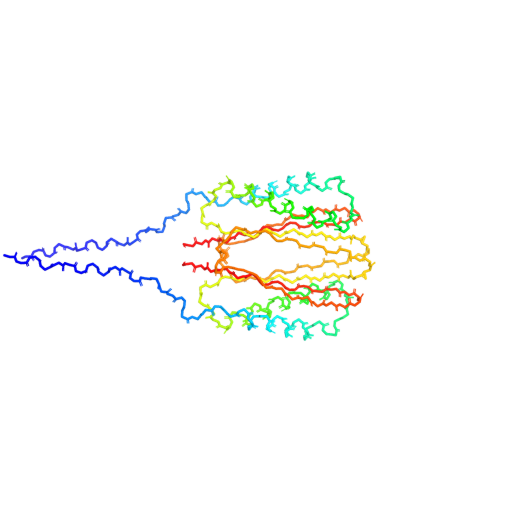? 6.199 2.738 9.617 1 89.94 93 PHE A C 1
ATOM 765 O O . PHE A 1 93 ? 6.625 2.242 10.664 1 89.94 93 PHE A O 1
ATOM 772 N N . LEU A 1 94 ? 6.457 3.941 9.25 1 88.38 94 LEU A N 1
ATOM 773 C CA . LEU A 1 94 ? 6.852 5.035 10.133 1 88.38 94 LEU A CA 1
ATOM 774 C C . LEU A 1 94 ? 5.816 6.152 10.117 1 88.38 94 LEU A C 1
ATOM 776 O O . LEU A 1 94 ? 5.828 7 9.219 1 88.38 94 LEU A O 1
ATOM 780 N N . TRP A 1 95 ? 4.801 6.168 11.008 1 92.19 95 TRP A N 1
ATOM 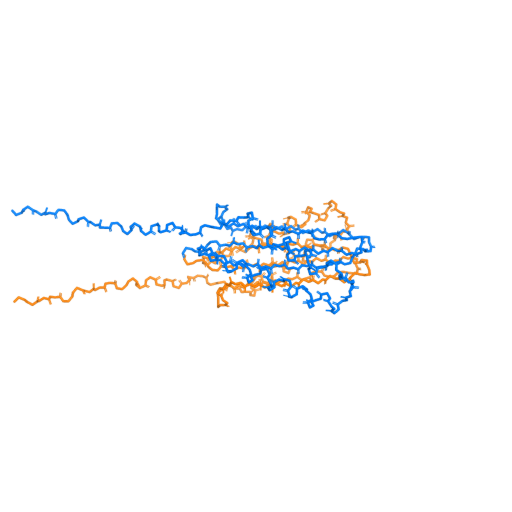781 C CA . TRP A 1 95 ? 3.689 7.113 11.078 1 92.19 95 TRP A CA 1
ATOM 782 C C . TRP A 1 95 ? 3.17 7.23 12.508 1 92.19 95 TRP A C 1
ATOM 784 O O . TRP A 1 95 ? 3.803 6.746 13.453 1 92.19 95 TRP A O 1
ATOM 794 N N . ASP A 1 96 ? 2.207 8.062 12.758 1 91.25 96 ASP A N 1
ATOM 795 C CA . ASP A 1 96 ? 1.572 8.172 14.07 1 91.25 96 ASP A CA 1
ATOM 796 C C . ASP A 1 96 ? 0.604 7.02 14.312 1 91.25 96 ASP A C 1
ATOM 798 O O . ASP A 1 96 ? -0.513 7.016 13.797 1 91.25 96 ASP A O 1
ATOM 802 N N . PRO A 1 97 ? 1.019 6.109 15.094 1 90.38 97 PRO A N 1
ATOM 803 C CA . PRO A 1 97 ? 0.208 4.902 15.258 1 90.38 97 PRO A CA 1
ATOM 804 C C . PRO A 1 97 ? -1.124 5.176 15.953 1 90.38 97 PRO A C 1
ATOM 806 O O . PRO A 1 97 ? -2.014 4.32 15.953 1 90.38 97 PRO A O 1
ATOM 809 N N . GLU A 1 98 ? -1.375 6.277 16.516 1 90.5 98 GLU A N 1
ATOM 810 C CA . GLU A 1 98 ? -2.627 6.598 17.203 1 90.5 98 GLU A CA 1
ATOM 811 C C . GLU A 1 98 ? -3.68 7.09 16.203 1 90.5 98 GLU A C 1
ATOM 813 O O . GLU A 1 98 ? -4.879 6.961 16.453 1 90.5 98 GLU A O 1
ATOM 818 N N . LYS A 1 99 ? -3.201 7.633 15.102 1 91.38 99 LYS A N 1
ATOM 819 C CA . LYS A 1 99 ? -4.129 8.281 14.188 1 91.38 99 LYS A CA 1
ATOM 820 C C . LYS A 1 99 ? -4.094 7.621 12.812 1 91.38 99 LYS A C 1
ATOM 822 O O . LYS A 1 99 ? -5.098 7.621 12.094 1 91.38 99 LYS A O 1
ATOM 827 N N . ASP A 1 100 ? -2.945 7.125 12.469 1 94.31 100 ASP A N 1
ATOM 828 C CA . ASP A 1 100 ? -2.75 6.512 11.156 1 94.31 100 ASP A CA 1
ATOM 829 C C . ASP A 1 100 ? -2.988 5.004 11.219 1 94.31 100 ASP A C 1
ATOM 831 O O . ASP A 1 100 ? -2.941 4.406 12.297 1 94.31 100 ASP A O 1
ATOM 835 N N . GLY A 1 101 ? -3.27 4.359 10.117 1 95.75 101 GLY A N 1
ATOM 836 C CA . GLY A 1 101 ? -3.439 2.918 10.055 1 95.75 101 GLY A CA 1
ATOM 837 C C . GLY A 1 101 ? -3.844 2.426 8.68 1 95.75 101 GLY A C 1
ATOM 838 O O . GLY A 1 101 ? -3.682 3.137 7.684 1 95.75 101 GLY A O 1
ATOM 839 N N . TYR A 1 102 ? -4.188 1.183 8.672 1 97.06 102 TYR A N 1
ATOM 840 C CA . TYR A 1 102 ? -4.688 0.601 7.43 1 97.06 102 TYR A CA 1
ATOM 841 C C . TYR A 1 102 ? -5.734 -0.471 7.715 1 97.06 102 TYR A C 1
ATOM 843 O O . TYR A 1 102 ? -5.805 -0.999 8.828 1 97.06 102 TYR A O 1
ATOM 851 N N . LEU A 1 103 ? -6.586 -0.659 6.754 1 97.62 103 LEU A N 1
ATOM 852 C CA . LEU A 1 103 ? -7.582 -1.721 6.691 1 97.62 103 LEU A CA 1
ATOM 853 C C . LEU A 1 103 ? -7.422 -2.547 5.418 1 97.62 103 LEU A C 1
ATOM 855 O O . LEU A 1 103 ? -7.066 -2.01 4.367 1 97.62 103 LEU A O 1
ATOM 859 N N . SER A 1 104 ? -7.762 -3.861 5.59 1 97.19 104 SER A N 1
ATOM 860 C CA . SER A 1 104 ? -7.688 -4.707 4.402 1 97.19 104 SER A CA 1
ATOM 861 C C . SER A 1 104 ? -8.891 -5.645 4.316 1 97.19 104 SER A C 1
ATOM 863 O O . SER A 1 104 ? -9.445 -6.043 5.344 1 97.19 104 SER A O 1
ATOM 865 N N . TYR A 1 105 ? -9.242 -5.902 3.168 1 97.94 105 TYR A N 1
ATOM 866 C CA . TYR A 1 105 ? -10.266 -6.898 2.879 1 97.94 105 TYR A CA 1
ATOM 867 C C . TYR A 1 105 ? -9.828 -7.828 1.753 1 97.94 105 TYR A C 1
ATOM 869 O O . TYR A 1 105 ? -9.281 -7.371 0.744 1 97.94 105 TYR A O 1
ATOM 877 N N . VAL A 1 106 ? -10.047 -9.102 1.981 1 95.94 106 VAL A N 1
ATOM 878 C CA . VAL A 1 106 ? -9.617 -10.102 1.008 1 95.94 106 VAL A CA 1
ATOM 879 C C . VAL A 1 106 ? -10.836 -10.797 0.411 1 95.94 106 VAL A C 1
ATOM 881 O O . VAL A 1 106 ? -11.711 -11.273 1.145 1 95.94 106 VAL A O 1
ATOM 884 N N . TYR A 1 107 ? -10.906 -10.75 -0.881 1 96.44 107 TYR A N 1
ATOM 885 C CA . TYR A 1 107 ? -11.836 -11.578 -1.646 1 96.44 107 TYR A CA 1
ATOM 886 C C . TYR A 1 107 ? -11.141 -12.82 -2.186 1 96.44 107 TYR A C 1
ATOM 888 O O . TYR A 1 107 ? -10.312 -12.734 -3.092 1 96.44 107 TYR A O 1
ATOM 896 N N . ASP A 1 108 ? -11.594 -13.898 -1.594 1 92.5 108 ASP A N 1
ATOM 897 C CA . ASP A 1 108 ? -10.859 -15.133 -1.859 1 92.5 108 ASP A CA 1
ATOM 898 C C . ASP A 1 108 ? -11.742 -16.156 -2.564 1 92.5 108 ASP A C 1
ATOM 900 O O . ASP A 1 108 ? -12.805 -16.531 -2.053 1 92.5 108 ASP A O 1
ATOM 904 N N . THR A 1 109 ? -11.305 -16.562 -3.77 1 90.5 109 THR A N 1
ATOM 905 C CA . THR A 1 109 ? -11.969 -17.625 -4.523 1 90.5 109 THR A CA 1
ATOM 906 C C . THR A 1 109 ? -11.008 -18.781 -4.801 1 90.5 109 THR A C 1
ATOM 908 O O . THR A 1 109 ? -9.797 -18.641 -4.598 1 90.5 109 THR A O 1
ATOM 911 N N . PRO A 1 110 ? -11.453 -19.891 -5.207 1 87.44 110 PRO A N 1
ATOM 912 C CA . PRO A 1 110 ? -10.547 -20.969 -5.59 1 87.44 110 PRO A CA 1
ATOM 913 C C . PRO A 1 110 ? -9.695 -20.625 -6.809 1 87.44 110 PRO A C 1
ATOM 915 O O . PRO A 1 110 ? -8.648 -21.25 -7.035 1 87.44 110 PRO A O 1
ATOM 918 N N . LYS A 1 111 ? -10.133 -19.688 -7.617 1 86.56 111 LYS A N 1
ATOM 919 C CA . LYS A 1 111 ? -9.469 -19.375 -8.883 1 86.56 111 LYS A CA 1
ATOM 920 C C . LYS A 1 111 ? -8.555 -18.172 -8.734 1 86.56 111 LYS A C 1
ATOM 922 O O . LYS A 1 111 ? -7.5 -18.094 -9.375 1 86.56 111 LYS A O 1
ATOM 927 N N . PHE A 1 112 ? -9.008 -17.203 -7.977 1 90.31 112 PHE A N 1
ATOM 928 C CA . PHE A 1 112 ? -8.211 -15.992 -7.805 1 90.31 112 PHE A CA 1
ATOM 929 C C . PHE A 1 112 ? -8.461 -15.367 -6.438 1 90.31 112 PHE A C 1
ATOM 931 O O . PHE A 1 112 ? -9.43 -15.711 -5.762 1 90.31 112 PHE A O 1
ATOM 938 N N . PHE A 1 113 ? -7.535 -14.539 -6.074 1 91.38 113 PHE A N 1
ATOM 939 C CA . PHE A 1 113 ? -7.734 -13.711 -4.895 1 91.38 113 PHE A CA 1
ATOM 940 C C . PHE A 1 113 ? -7.629 -12.234 -5.246 1 91.38 113 PHE A C 1
ATOM 942 O O . PHE A 1 113 ? -6.973 -11.867 -6.227 1 91.38 113 PHE A O 1
ATOM 949 N N . ALA A 1 114 ? -8.32 -11.461 -4.508 1 94.38 114 ALA A N 1
ATOM 950 C CA . ALA A 1 114 ? -8.195 -10.008 -4.578 1 94.38 114 ALA A CA 1
ATOM 951 C C . ALA A 1 114 ? -8.086 -9.406 -3.182 1 94.38 114 ALA A C 1
ATOM 953 O O . ALA A 1 114 ? -8.766 -9.844 -2.25 1 94.38 114 ALA A O 1
ATOM 954 N N . VAL A 1 115 ? -7.219 -8.461 -3.078 1 96 115 VAL A N 1
ATOM 955 C CA . VAL A 1 115 ? -7.008 -7.793 -1.798 1 96 115 VAL A CA 1
ATOM 956 C C . VAL A 1 115 ? -7.129 -6.281 -1.981 1 96 115 VAL A C 1
ATOM 958 O O . VAL A 1 115 ? -6.504 -5.707 -2.879 1 96 115 VAL A O 1
ATOM 961 N N . ALA A 1 116 ? -7.922 -5.684 -1.183 1 98.25 116 ALA A N 1
ATOM 962 C CA . ALA A 1 116 ? -7.988 -4.227 -1.1 1 98.25 116 ALA A CA 1
ATOM 963 C C . ALA A 1 116 ? -7.445 -3.729 0.236 1 98.25 116 ALA A C 1
ATOM 965 O O . ALA A 1 116 ? -7.793 -4.266 1.292 1 98.25 116 ALA A O 1
ATOM 966 N N . THR A 1 117 ? -6.59 -2.781 0.147 1 98.31 117 THR A N 1
ATOM 967 C CA . THR A 1 117 ? -6.051 -2.162 1.353 1 98.31 117 THR A CA 1
ATOM 968 C C . THR A 1 117 ? -6.246 -0.65 1.319 1 98.31 117 THR A C 1
ATOM 970 O O . THR A 1 117 ? -5.957 -0.003 0.311 1 98.31 117 THR A O 1
ATOM 973 N N . LEU A 1 118 ? -6.77 -0.161 2.371 1 98.62 118 LEU A N 1
ATOM 974 C CA . LEU A 1 118 ? -6.922 1.273 2.586 1 98.62 118 LEU A CA 1
ATOM 975 C C . LEU A 1 118 ? -5.941 1.771 3.643 1 98.62 118 LEU A C 1
ATOM 977 O O . LEU A 1 118 ? -6 1.343 4.797 1 98.62 118 LEU A O 1
ATOM 981 N N . TYR A 1 119 ? -5.086 2.629 3.254 1 97.75 119 TYR A N 1
ATOM 982 C CA . TYR A 1 119 ? -4.262 3.365 4.207 1 97.75 119 TYR A CA 1
ATOM 983 C C . TYR A 1 119 ? -4.867 4.734 4.504 1 97.75 119 TYR A C 1
ATOM 985 O O . TYR A 1 119 ? -5.312 5.434 3.594 1 97.75 119 TYR A O 1
ATOM 993 N N . TYR A 1 120 ? -4.918 5.055 5.758 1 96.75 120 TYR A N 1
ATOM 994 C CA . TYR A 1 120 ? -5.387 6.371 6.18 1 96.75 120 TYR A CA 1
ATOM 995 C C . TYR A 1 120 ? -4.359 7.055 7.07 1 96.75 120 TYR A C 1
ATOM 997 O O . TYR A 1 120 ? -3.883 6.473 8.047 1 96.75 120 TYR A O 1
ATOM 1005 N N . LEU A 1 121 ? -4 8.266 6.727 1 94.5 121 LEU A N 1
ATOM 1006 C CA . LEU A 1 121 ? -2.986 9.039 7.438 1 94.5 121 LEU A CA 1
ATOM 1007 C C . LEU A 1 121 ? -3.523 10.414 7.824 1 94.5 121 LEU A C 1
ATOM 1009 O O . LEU A 1 121 ? -3.965 11.18 6.965 1 94.5 121 LEU A O 1
ATOM 1013 N N . TYR A 1 122 ? -3.439 10.695 9.109 1 91.5 122 TYR A N 1
ATOM 1014 C CA . TYR A 1 122 ? -3.934 11.969 9.617 1 91.5 122 TYR A CA 1
ATOM 1015 C C . TYR A 1 122 ? -2.932 13.086 9.344 1 91.5 122 TYR A C 1
ATOM 1017 O O . TYR A 1 122 ? -1.734 12.93 9.594 1 91.5 122 TYR A O 1
ATOM 1025 N N . TYR A 1 123 ? -3.365 14.172 8.742 1 82.81 123 TYR A N 1
ATOM 1026 C CA . TYR A 1 123 ? -2.449 15.289 8.523 1 82.81 123 TYR A CA 1
ATOM 1027 C C . TYR A 1 123 ? -2.865 16.5 9.336 1 82.81 123 TYR A C 1
ATOM 1029 O O . TYR A 1 123 ? -4.059 16.766 9.508 1 82.81 123 TYR A O 1
ATOM 1037 N N . ASP A 1 124 ? -1.953 16.969 10.18 1 70.38 124 ASP A N 1
ATOM 1038 C CA . ASP A 1 124 ? -2.205 18.109 11.047 1 70.38 124 ASP A CA 1
ATOM 1039 C C . ASP A 1 124 ? -2.377 19.391 10.234 1 70.38 124 ASP A C 1
ATOM 1041 O O . ASP A 1 124 ? -1.696 19.594 9.219 1 70.38 124 ASP A O 1
ATOM 1045 N N . MET B 1 1 ? -1.275 61.75 18.016 1 33.16 1 MET B N 1
ATOM 1046 C CA . MET B 1 1 ? -0.887 60.438 18.5 1 33.16 1 MET B CA 1
ATOM 1047 C C . MET B 1 1 ? -0.77 59.438 17.344 1 33.16 1 MET B C 1
ATOM 1049 O O . MET B 1 1 ? -1.737 59.219 16.609 1 33.16 1 MET B O 1
ATOM 1053 N N . ASP B 1 2 ? 0.394 59.25 16.641 1 39.88 2 ASP B N 1
ATOM 1054 C CA . ASP B 1 2 ? 0.892 58.5 15.484 1 39.88 2 ASP B CA 1
ATOM 1055 C C . ASP B 1 2 ? 0.739 56.969 15.703 1 39.88 2 ASP B C 1
ATOM 1057 O O . ASP B 1 2 ? 1.338 56.406 16.625 1 39.88 2 ASP B O 1
ATOM 1061 N N . THR B 1 3 ? -0.47 56.375 15.516 1 41.28 3 THR B N 1
ATOM 1062 C CA . THR B 1 3 ? -0.76 54.969 15.648 1 41.28 3 THR B CA 1
ATOM 1063 C C . THR B 1 3 ? 0.23 54.125 14.844 1 41.28 3 THR B C 1
ATOM 1065 O O . THR B 1 3 ? 0.311 54.281 13.617 1 41.28 3 THR B O 1
ATOM 1068 N N . GLU B 1 4 ? 1.439 53.781 15.367 1 43.06 4 GLU B N 1
ATOM 1069 C CA . GLU B 1 4 ? 2.439 52.906 14.758 1 43.06 4 GLU B CA 1
ATOM 1070 C C . GLU B 1 4 ? 1.809 51.594 14.266 1 43.06 4 GLU B C 1
ATOM 1072 O O . GLU B 1 4 ? 0.985 51 14.953 1 43.06 4 GLU B O 1
ATOM 1077 N N . PRO B 1 5 ? 1.711 51.375 12.945 1 43.81 5 PRO B N 1
ATOM 1078 C CA . PRO B 1 5 ? 1.137 50.188 12.336 1 43.81 5 PRO B CA 1
ATOM 1079 C C . PRO B 1 5 ? 1.626 48.875 12.984 1 43.81 5 PRO B C 1
ATOM 1081 O O . PRO B 1 5 ? 2.777 48.812 13.422 1 43.81 5 PRO B O 1
ATOM 1084 N N . VAL B 1 6 ? 0.831 48.125 13.789 1 41.5 6 VAL B N 1
ATOM 1085 C CA . VAL B 1 6 ? 1.062 46.781 14.344 1 41.5 6 VAL B CA 1
ATOM 1086 C C . VAL B 1 6 ? 1.574 45.875 13.25 1 41.5 6 VAL B C 1
ATOM 1088 O O . VAL B 1 6 ? 0.974 45.75 12.18 1 41.5 6 VAL B O 1
ATOM 1091 N N . MET B 1 7 ? 2.887 45.75 13.047 1 36.91 7 MET B N 1
ATOM 1092 C CA . MET B 1 7 ? 3.512 44.75 12.188 1 36.91 7 MET B CA 1
ATOM 1093 C C . MET B 1 7 ? 2.916 43.375 12.43 1 36.91 7 MET B C 1
ATOM 1095 O O . MET B 1 7 ? 2.979 42.844 13.547 1 36.91 7 MET B O 1
ATOM 1099 N N . LYS B 1 8 ? 1.686 43.094 11.945 1 38.28 8 LYS B N 1
ATOM 1100 C CA . LYS B 1 8 ? 1.139 41.75 11.93 1 38.28 8 LYS B CA 1
ATOM 1101 C C . LYS B 1 8 ? 2.184 40.75 11.461 1 38.28 8 LYS B C 1
ATOM 1103 O O . LYS B 1 8 ? 2.787 40.906 10.398 1 38.28 8 LYS B O 1
ATOM 1108 N N . TYR B 1 9 ? 3.033 40.25 12.281 1 37.16 9 TYR B N 1
ATOM 1109 C CA . TYR B 1 9 ? 3.93 39.156 11.984 1 37.16 9 TYR B CA 1
ATOM 1110 C C . TYR B 1 9 ? 3.188 38.031 11.266 1 37.16 9 TYR B C 1
ATOM 1112 O O . TYR B 1 9 ? 2.152 37.562 11.734 1 37.16 9 TYR B O 1
ATOM 1120 N N . LEU B 1 10 ? 2.855 38.188 10.008 1 41.78 10 LEU B N 1
ATOM 1121 C CA . LEU B 1 10 ? 2.398 37.062 9.203 1 41.78 10 LEU B CA 1
ATOM 1122 C C . LEU B 1 10 ? 3.117 35.781 9.609 1 41.78 10 LEU B C 1
ATOM 1124 O O . LEU B 1 10 ? 4.348 35.781 9.711 1 41.78 10 LEU B O 1
ATOM 1128 N N . PRO B 1 11 ? 2.547 34.844 10.203 1 39.69 11 PRO B N 1
ATOM 1129 C CA . PRO B 1 11 ? 3.221 33.562 10.422 1 39.69 11 PRO B CA 1
ATOM 1130 C C . PRO B 1 11 ? 4.016 33.094 9.211 1 39.69 11 PRO B C 1
ATOM 1132 O O . PRO B 1 11 ? 3.453 32.938 8.117 1 39.69 11 PRO B O 1
ATOM 1135 N N . THR B 1 12 ? 5.121 33.688 8.734 1 42.16 12 THR B N 1
ATOM 1136 C CA . THR B 1 12 ? 6.016 33.312 7.648 1 42.16 12 THR B CA 1
ATOM 1137 C C . THR B 1 12 ? 6.223 31.781 7.617 1 42.16 12 THR B C 1
ATOM 1139 O O . THR B 1 12 ? 7.102 31.281 6.91 1 42.16 12 THR B O 1
ATOM 1142 N N . TYR B 1 13 ? 5.773 31.062 8.68 1 41.47 13 TYR B N 1
ATOM 1143 C CA . TYR B 1 13 ? 6.492 29.828 8.93 1 41.47 13 TYR B CA 1
ATOM 1144 C C . TYR B 1 13 ? 6.352 28.859 7.758 1 41.47 13 TYR B C 1
ATOM 1146 O O . TYR B 1 13 ? 6.594 27.656 7.895 1 41.47 13 TYR B O 1
ATOM 1154 N N . ARG B 1 14 ? 5.863 29.172 6.609 1 47.72 14 ARG B N 1
ATOM 1155 C CA . ARG B 1 14 ? 5.965 28.062 5.676 1 47.72 14 ARG B CA 1
ATOM 1156 C C . ARG B 1 14 ? 7.375 27.484 5.672 1 47.72 14 ARG B C 1
ATOM 1158 O O . ARG B 1 14 ? 8.266 28 4.988 1 47.72 14 ARG B O 1
ATOM 1165 N N . LEU B 1 15 ? 7.992 27.062 6.727 1 52.03 15 LEU B N 1
ATOM 1166 C CA . LEU B 1 15 ? 9.367 26.578 6.703 1 52.03 15 LEU B CA 1
ATOM 1167 C C . LEU B 1 15 ? 9.539 25.453 5.691 1 52.03 15 LEU B C 1
ATOM 1169 O O . LEU B 1 15 ? 8.75 24.5 5.676 1 52.03 15 LEU B O 1
ATOM 1173 N N . GLU B 1 16 ? 9.883 25.828 4.449 1 56.91 16 GLU B N 1
ATOM 1174 C CA . GLU B 1 16 ? 10.328 24.844 3.471 1 56.91 16 GLU B CA 1
ATOM 1175 C C . GLU B 1 16 ? 11.125 23.734 4.137 1 56.91 16 GLU B C 1
ATOM 1177 O O . GLU B 1 16 ? 11.805 23.953 5.141 1 56.91 16 GLU B O 1
ATOM 1182 N N . PRO B 1 17 ? 10.742 22.5 3.713 1 62.28 17 PRO B N 1
ATOM 1183 C CA . PRO B 1 17 ? 11.555 21.406 4.258 1 62.28 17 PRO B CA 1
ATOM 1184 C C . PRO B 1 17 ? 13.055 21.656 4.109 1 62.28 17 PRO B C 1
ATOM 1186 O O . PRO B 1 17 ? 13.5 22.203 3.098 1 62.28 17 PRO B O 1
ATOM 1189 N N . LYS B 1 18 ? 13.914 21.703 5.066 1 76.31 18 LYS B N 1
ATOM 1190 C CA . LYS B 1 18 ? 15.367 21.781 5.043 1 76.31 18 LYS B CA 1
ATOM 1191 C C . LYS B 1 18 ? 15.961 20.625 4.227 1 76.31 18 LYS B C 1
ATOM 1193 O O . LYS B 1 18 ? 16.875 20.844 3.424 1 76.31 18 LYS B O 1
ATOM 1198 N N . VAL B 1 19 ? 15.414 19.438 4.297 1 90.38 19 VAL B N 1
ATOM 1199 C CA . VAL B 1 19 ? 15.906 18.281 3.561 1 90.38 19 VAL B CA 1
ATOM 1200 C C . VAL B 1 19 ? 14.758 17.656 2.762 1 90.38 19 VAL B C 1
ATOM 1202 O O . VAL B 1 19 ? 13.992 16.844 3.293 1 90.38 19 VAL B O 1
ATOM 1205 N N . PRO B 1 20 ? 14.703 18 1.542 1 89.69 20 PRO B N 1
ATOM 1206 C CA . PRO B 1 20 ? 13.625 17.453 0.716 1 89.69 20 PRO B CA 1
ATOM 1207 C C . PRO B 1 20 ? 13.828 15.969 0.402 1 89.69 20 PRO B C 1
ATOM 1209 O O . PRO B 1 20 ? 14.969 15.5 0.353 1 89.69 20 PRO B O 1
ATOM 1212 N N . LEU B 1 21 ? 12.758 15.297 0.192 1 94.69 21 LEU B N 1
ATOM 1213 C CA . LEU B 1 21 ? 12.844 13.898 -0.197 1 94.69 21 LEU B CA 1
ATOM 1214 C C . LEU B 1 21 ? 13.523 13.75 -1.555 1 94.69 21 LEU B C 1
ATOM 1216 O O . LEU B 1 21 ? 13.242 14.508 -2.482 1 94.69 21 LEU B O 1
ATOM 1220 N N . ASN B 1 22 ? 14.445 12.867 -1.668 1 96.56 22 ASN B N 1
ATOM 1221 C CA . ASN B 1 22 ? 15.141 12.523 -2.9 1 96.56 22 ASN B CA 1
ATOM 1222 C C . ASN B 1 22 ? 14.695 11.172 -3.443 1 96.56 22 ASN B C 1
ATOM 1224 O O . ASN B 1 22 ? 15.102 10.125 -2.936 1 96.56 22 ASN B O 1
ATOM 1228 N N . LYS B 1 23 ? 13.945 11.164 -4.445 1 96.94 23 LYS B N 1
ATOM 1229 C CA . LYS B 1 23 ? 13.344 9.961 -4.996 1 96.94 23 LYS B CA 1
ATOM 1230 C C . LYS B 1 23 ? 14.414 9 -5.52 1 96.94 23 LYS B C 1
ATOM 1232 O O . LYS B 1 23 ? 14.297 7.785 -5.348 1 96.94 23 LYS B O 1
ATOM 1237 N N . GLU B 1 24 ? 15.375 9.531 -6.137 1 97.62 24 GLU B N 1
ATOM 1238 C CA . GLU B 1 24 ? 16.422 8.703 -6.727 1 97.62 24 GLU B CA 1
ATOM 1239 C C . GLU B 1 24 ? 17.172 7.906 -5.656 1 97.62 24 GLU B C 1
ATOM 1241 O O . GLU B 1 24 ? 17.469 6.727 -5.852 1 97.62 24 GLU B O 1
ATOM 1246 N N . VAL B 1 25 ? 17.484 8.57 -4.613 1 98.06 25 VAL B N 1
ATOM 1247 C CA . VAL B 1 25 ? 18.188 7.898 -3.523 1 98.06 25 VAL B CA 1
ATOM 1248 C C . VAL B 1 25 ? 17.312 6.801 -2.934 1 98.06 25 VAL B C 1
ATOM 1250 O O . VAL B 1 25 ? 17.797 5.707 -2.635 1 98.06 25 VAL B O 1
ATOM 1253 N N . CYS B 1 26 ? 16.031 7.059 -2.729 1 98.38 26 CYS B N 1
ATOM 1254 C CA . CYS B 1 26 ? 15.094 6.059 -2.215 1 98.38 26 CYS B CA 1
ATOM 1255 C C . CYS B 1 26 ? 15.016 4.859 -3.152 1 98.38 26 CYS B C 1
ATOM 1257 O O . CYS B 1 26 ? 15.016 3.711 -2.701 1 98.38 26 CYS B O 1
ATOM 1259 N N . GLU B 1 27 ? 15.008 5.137 -4.43 1 98.31 27 GLU B N 1
ATOM 1260 C CA . GLU B 1 27 ? 14.953 4.062 -5.418 1 98.31 27 GLU B CA 1
ATOM 1261 C C . GLU B 1 27 ? 16.203 3.182 -5.34 1 98.31 27 GLU B C 1
ATOM 1263 O O . GLU B 1 27 ? 16.109 1.957 -5.434 1 98.31 27 GLU B O 1
ATOM 1268 N N . LYS B 1 28 ? 17.266 3.838 -5.223 1 98.5 28 LYS B N 1
ATOM 1269 C CA . LYS B 1 28 ? 18.531 3.102 -5.113 1 98.5 28 LYS B CA 1
ATOM 1270 C C . LYS B 1 28 ? 18.547 2.227 -3.865 1 98.5 28 LYS B C 1
ATOM 1272 O O . LYS B 1 28 ? 19.031 1.092 -3.902 1 98.5 28 LYS B O 1
ATOM 1277 N N . ILE B 1 29 ? 18.094 2.729 -2.783 1 98.69 29 ILE B N 1
ATOM 1278 C CA . ILE B 1 29 ? 18 1.968 -1.542 1 98.69 29 ILE B CA 1
ATOM 1279 C C . ILE B 1 29 ? 17.125 0.733 -1.756 1 98.69 29 ILE B C 1
ATOM 1281 O O . ILE B 1 29 ? 17.516 -0.381 -1.4 1 98.69 29 ILE B O 1
ATOM 1285 N N . MET B 1 30 ? 15.953 0.896 -2.311 1 98.75 30 MET B N 1
ATOM 1286 C CA . MET B 1 30 ? 15.023 -0.205 -2.527 1 98.75 30 MET B CA 1
ATOM 1287 C C . MET B 1 30 ? 15.641 -1.274 -3.422 1 98.75 30 MET B C 1
ATOM 1289 O O . MET B 1 30 ? 15.586 -2.463 -3.104 1 98.75 30 MET B O 1
ATOM 1293 N N . LYS B 1 31 ? 16.25 -0.81 -4.473 1 98.56 31 LYS B N 1
ATOM 1294 C CA . LYS B 1 31 ? 16.906 -1.726 -5.398 1 98.56 31 LYS B CA 1
ATOM 1295 C C . LYS B 1 31 ? 18.016 -2.514 -4.695 1 98.56 31 LYS B C 1
ATOM 1297 O O . LYS B 1 31 ? 18.078 -3.738 -4.82 1 98.56 31 LYS B O 1
ATOM 1302 N N . THR B 1 32 ? 18.844 -1.799 -3.992 1 98.56 32 THR B N 1
ATOM 1303 C CA . THR B 1 32 ? 19.984 -2.416 -3.316 1 98.56 32 THR B CA 1
ATOM 1304 C C . THR B 1 32 ? 19.516 -3.445 -2.293 1 98.56 32 THR B C 1
ATOM 1306 O O . THR B 1 32 ? 20.016 -4.566 -2.252 1 98.56 32 THR B O 1
ATOM 1309 N N . VAL B 1 33 ? 18.578 -3.09 -1.492 1 98.56 33 VAL B N 1
ATOM 1310 C CA . VAL B 1 33 ? 18.094 -3.971 -0.439 1 98.56 33 VAL B CA 1
ATOM 1311 C C . VAL B 1 33 ? 17.422 -5.195 -1.06 1 98.56 33 VAL B C 1
ATOM 1313 O O . VAL B 1 33 ? 17.688 -6.328 -0.665 1 98.56 33 VAL B O 1
ATOM 1316 N N . MET B 1 34 ? 16.547 -4.996 -2.033 1 98.44 34 MET B N 1
ATOM 1317 C CA . MET B 1 34 ? 15.812 -6.09 -2.668 1 98.44 34 MET B CA 1
ATOM 1318 C C . MET B 1 34 ? 16.766 -7.043 -3.379 1 98.44 34 MET B C 1
ATOM 1320 O O . MET B 1 34 ? 16.672 -8.258 -3.223 1 98.44 34 MET B O 1
ATOM 1324 N N . ASP B 1 35 ? 17.703 -6.496 -4.137 1 98.06 35 ASP B N 1
ATOM 1325 C CA . ASP B 1 35 ? 18.641 -7.328 -4.879 1 98.06 35 ASP B CA 1
ATOM 1326 C C . ASP B 1 35 ? 19.484 -8.172 -3.932 1 98.06 35 ASP B C 1
ATOM 1328 O O . ASP B 1 35 ? 19.719 -9.359 -4.184 1 98.06 35 ASP B O 1
ATOM 1332 N N . LYS B 1 36 ? 19.906 -7.551 -2.893 1 98 36 LYS B N 1
ATOM 1333 C CA . LYS B 1 36 ? 20.766 -8.242 -1.931 1 98 36 LYS B CA 1
ATOM 1334 C C . LYS B 1 36 ? 19.984 -9.328 -1.187 1 98 36 LYS B C 1
ATOM 1336 O O . LYS B 1 36 ? 20.469 -10.461 -1.052 1 98 36 LYS B O 1
ATOM 1341 N N . MET B 1 37 ? 18.812 -9.031 -0.729 1 97.31 37 MET B N 1
ATOM 1342 C CA . MET B 1 37 ? 18.094 -9.906 0.189 1 97.31 37 MET B CA 1
ATOM 1343 C C . MET B 1 37 ? 17.422 -11.047 -0.562 1 97.31 37 MET B C 1
ATOM 1345 O O . MET B 1 37 ? 17.266 -12.148 -0.024 1 97.31 37 MET B O 1
ATOM 1349 N N . PHE B 1 38 ? 17.078 -10.875 -1.856 1 96.56 38 PHE B N 1
ATOM 1350 C CA . PHE B 1 38 ? 16.328 -11.891 -2.576 1 96.56 38 PHE B CA 1
ATOM 1351 C C . PHE B 1 38 ? 17.234 -12.688 -3.5 1 96.56 38 PHE B C 1
ATOM 1353 O O . PHE B 1 38 ? 16.812 -13.68 -4.102 1 96.56 38 PHE B O 1
ATOM 1360 N N . GLN B 1 39 ? 18.406 -12.258 -3.719 1 94.81 39 GLN B N 1
ATOM 1361 C CA . GLN B 1 39 ? 19.328 -12.852 -4.695 1 94.81 39 GLN B CA 1
ATOM 1362 C C . GLN B 1 39 ? 19.438 -14.359 -4.508 1 94.81 39 GLN B C 1
ATOM 1364 O O . GLN B 1 39 ? 19.406 -15.117 -5.48 1 94.81 39 GLN B O 1
ATOM 1369 N N . ASP B 1 40 ? 19.484 -14.875 -3.305 1 91 40 ASP B N 1
ATOM 1370 C CA . ASP B 1 40 ? 19.688 -16.312 -3.088 1 91 40 ASP B CA 1
ATOM 1371 C C . ASP B 1 40 ? 18.453 -16.938 -2.43 1 91 40 ASP B C 1
ATOM 1373 O O . ASP B 1 40 ? 18.531 -18.031 -1.891 1 91 40 ASP B O 1
ATOM 1377 N N . PHE B 1 41 ? 17.453 -16.203 -2.576 1 93.81 41 PHE B N 1
ATOM 1378 C CA . PHE B 1 41 ? 16.266 -16.688 -1.897 1 93.81 41 PHE B CA 1
ATOM 1379 C C . PHE B 1 41 ? 15.578 -17.781 -2.711 1 93.81 41 PHE B C 1
ATOM 1381 O O . PHE B 1 41 ? 15.398 -17.641 -3.924 1 93.81 41 PHE B O 1
ATOM 1388 N N . VAL B 1 42 ? 15.328 -18.891 -2.086 1 90.38 42 VAL B N 1
ATOM 1389 C CA . VAL B 1 42 ? 14.5 -19.953 -2.645 1 90.38 42 VAL B CA 1
ATOM 1390 C C . VAL B 1 42 ? 13.102 -19.891 -2.043 1 90.38 42 VAL B C 1
ATOM 1392 O O . VAL B 1 42 ? 12.93 -20.047 -0.829 1 90.38 42 VAL B O 1
ATOM 1395 N N . TYR B 1 43 ? 12.195 -19.828 -2.932 1 87 43 TYR B N 1
ATOM 1396 C CA . TYR B 1 43 ? 10.844 -19.531 -2.473 1 87 43 TYR B CA 1
ATOM 1397 C C . TYR B 1 43 ? 10.297 -20.672 -1.621 1 87 43 TYR B C 1
ATOM 1399 O O . TYR B 1 43 ? 10.281 -21.828 -2.059 1 87 43 TYR B O 1
ATOM 1407 N N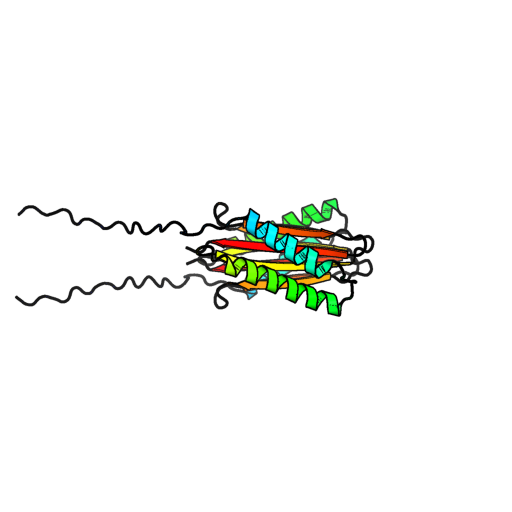 . ALA B 1 44 ? 9.875 -20.281 -0.45 1 86.19 44 ALA B N 1
ATOM 1408 C CA . ALA B 1 44 ? 9.109 -21.094 0.495 1 86.19 44 ALA B CA 1
ATOM 1409 C C . ALA B 1 44 ? 8.203 -20.219 1.355 1 86.19 44 ALA B C 1
ATOM 1411 O O . ALA B 1 44 ? 8.539 -19.078 1.653 1 86.19 44 ALA B O 1
ATOM 1412 N N . PRO B 1 45 ? 7.078 -20.781 1.74 1 81.81 45 PRO B N 1
ATOM 1413 C CA . PRO B 1 45 ? 6.07 -19.953 2.393 1 81.81 45 PRO B CA 1
ATOM 1414 C C . PRO B 1 45 ? 6.582 -19.297 3.67 1 81.81 45 PRO B C 1
ATOM 1416 O O . PRO B 1 45 ? 6.586 -18.062 3.775 1 81.81 45 PRO B O 1
ATOM 1419 N N . LYS B 1 46 ? 7.012 -20.016 4.629 1 85.25 46 LYS B N 1
ATOM 1420 C CA . LYS B 1 46 ? 7.434 -19.453 5.91 1 85.25 46 LYS B CA 1
ATOM 1421 C C . LYS B 1 46 ? 8.617 -18.5 5.73 1 85.25 46 LYS B C 1
ATOM 1423 O O . LYS B 1 46 ? 8.57 -17.359 6.184 1 85.25 46 LYS B O 1
ATOM 1428 N N . PRO B 1 47 ? 9.648 -18.891 5.004 1 90.12 47 PRO B N 1
ATOM 1429 C CA . PRO B 1 47 ? 10.773 -17.984 4.758 1 90.12 47 PRO B CA 1
ATOM 1430 C C . PRO B 1 47 ? 10.359 -16.734 3.99 1 90.12 47 PRO B C 1
ATOM 1432 O O . PRO B 1 47 ? 10.93 -15.656 4.199 1 90.12 47 PRO B O 1
ATOM 1435 N N . ALA B 1 48 ? 9.391 -16.875 3.168 1 90.81 48 ALA B N 1
ATOM 1436 C CA . ALA B 1 48 ? 8.938 -15.742 2.371 1 90.81 48 ALA B CA 1
ATOM 1437 C C . ALA B 1 48 ? 8.375 -14.641 3.264 1 90.81 48 ALA B C 1
ATOM 1439 O O . ALA B 1 48 ? 8.688 -13.461 3.082 1 90.81 48 ALA B O 1
ATOM 1440 N N . LEU B 1 49 ? 7.586 -15 4.211 1 91 49 LEU B N 1
ATOM 1441 C CA . LEU B 1 49 ? 6.996 -14.031 5.133 1 91 49 LEU B CA 1
ATOM 1442 C C . LEU B 1 49 ? 8.078 -13.312 5.93 1 91 49 LEU B C 1
ATOM 1444 O O . LEU B 1 49 ? 8.047 -12.086 6.051 1 91 49 LEU B O 1
ATOM 1448 N N . SER B 1 50 ? 8.961 -14.094 6.461 1 95.06 50 SER B N 1
ATOM 1449 C CA . SER B 1 50 ? 10.039 -13.523 7.258 1 95.06 50 SER B CA 1
ATOM 1450 C C . SER B 1 50 ? 10.914 -12.594 6.418 1 95.06 50 SER B C 1
ATOM 1452 O O . SER B 1 50 ? 11.328 -11.531 6.891 1 95.06 50 SER B O 1
ATOM 1454 N N . LEU B 1 51 ? 11.156 -13.031 5.262 1 95.75 51 LEU B N 1
ATOM 1455 C CA . LEU B 1 51 ? 12 -12.227 4.383 1 95.75 51 LEU B CA 1
ATOM 1456 C C . LEU B 1 51 ? 11.305 -10.914 4.027 1 95.75 51 LEU B C 1
ATOM 1458 O O . LEU B 1 51 ? 11.938 -9.852 4.027 1 95.75 51 LEU B O 1
ATOM 1462 N N . CYS B 1 52 ? 10.062 -10.977 3.729 1 96.25 52 CYS B N 1
ATOM 1463 C CA . CYS B 1 52 ? 9.32 -9.75 3.445 1 96.25 52 CYS B CA 1
ATOM 1464 C C . CYS B 1 52 ? 9.391 -8.789 4.625 1 96.25 52 CYS B C 1
ATOM 1466 O O . CYS B 1 52 ? 9.547 -7.578 4.438 1 96.25 52 CYS B O 1
ATOM 1468 N N . ALA B 1 53 ? 9.242 -9.312 5.801 1 96.38 53 ALA B N 1
ATOM 1469 C CA . ALA B 1 53 ? 9.312 -8.492 7.004 1 96.38 53 ALA B CA 1
ATOM 1470 C C . ALA B 1 53 ? 10.688 -7.832 7.137 1 96.38 53 ALA B C 1
ATOM 1472 O O . ALA B 1 53 ? 10.781 -6.633 7.414 1 96.38 53 ALA B O 1
ATOM 1473 N N . GLU B 1 54 ? 11.672 -8.562 6.934 1 97.69 54 GLU B N 1
ATOM 1474 C CA . GLU B 1 54 ? 13.039 -8.07 7.043 1 97.69 54 GLU B CA 1
ATOM 1475 C C . GLU B 1 54 ? 13.328 -7.004 5.992 1 97.69 54 GLU B C 1
ATOM 1477 O O . GLU B 1 54 ? 13.906 -5.957 6.301 1 97.69 54 GLU B O 1
ATOM 1482 N N . VAL B 1 55 ? 12.961 -7.289 4.777 1 98.19 55 VAL B N 1
ATOM 1483 C CA . VAL B 1 55 ? 13.195 -6.367 3.67 1 98.19 55 VAL B CA 1
ATOM 1484 C C . VAL B 1 55 ? 12.453 -5.059 3.922 1 98.19 55 VAL B C 1
ATOM 1486 O O . VAL B 1 55 ? 13.016 -3.973 3.768 1 98.19 55 VAL B O 1
ATOM 1489 N N . SER B 1 56 ? 11.219 -5.164 4.281 1 98.25 56 SER B N 1
ATOM 1490 C CA . SER B 1 56 ? 10.43 -3.965 4.527 1 98.25 56 SER B CA 1
ATOM 1491 C C . SER B 1 56 ? 11.016 -3.133 5.66 1 98.25 56 SER B C 1
ATOM 1493 O O . SER B 1 56 ? 11.047 -1.902 5.582 1 98.25 56 SER B O 1
ATOM 1495 N N . GLU B 1 57 ? 11.438 -3.773 6.688 1 98.19 57 GLU B N 1
ATOM 1496 C CA . GLU B 1 57 ? 12.062 -3.082 7.812 1 98.19 57 GLU B CA 1
ATOM 1497 C C . GLU B 1 57 ? 13.367 -2.414 7.395 1 98.19 57 GLU B C 1
ATOM 1499 O O . GLU B 1 57 ? 13.641 -1.273 7.773 1 98.19 57 GLU B O 1
ATOM 1504 N N . GLU B 1 58 ? 14.148 -3.107 6.695 1 98.5 58 GLU B N 1
ATOM 1505 C CA . GLU B 1 58 ? 15.43 -2.582 6.25 1 98.5 58 GLU B CA 1
ATOM 1506 C C . GLU B 1 58 ? 15.25 -1.354 5.363 1 98.5 58 GLU B C 1
ATOM 1508 O O . GLU B 1 58 ? 15.93 -0.344 5.539 1 98.5 58 GLU B O 1
ATOM 1513 N N . ILE B 1 59 ? 14.344 -1.445 4.398 1 98.62 59 ILE B N 1
ATOM 1514 C CA . ILE B 1 59 ? 14.07 -0.311 3.52 1 98.62 59 ILE B CA 1
ATOM 1515 C C . ILE B 1 59 ? 13.586 0.878 4.344 1 98.62 59 ILE B C 1
ATOM 1517 O O . ILE B 1 59 ? 14.078 1.997 4.184 1 98.62 59 ILE B O 1
ATOM 1521 N N . LYS B 1 60 ? 12.648 0.644 5.227 1 98.31 60 LYS B N 1
ATOM 1522 C CA . LYS B 1 60 ? 12.117 1.692 6.094 1 98.31 60 LYS B CA 1
ATOM 1523 C C . LYS B 1 60 ? 13.242 2.373 6.879 1 98.31 60 LYS B C 1
ATOM 1525 O O . LYS B 1 60 ? 13.32 3.604 6.918 1 98.31 60 LYS B O 1
ATOM 1530 N N . ASN B 1 61 ? 14.094 1.596 7.449 1 98.25 61 ASN B N 1
ATOM 1531 C CA . ASN B 1 61 ? 15.172 2.117 8.289 1 98.25 61 ASN B CA 1
ATOM 1532 C C . ASN B 1 61 ? 16.156 2.945 7.473 1 98.25 61 ASN B C 1
ATOM 1534 O O . ASN B 1 61 ? 16.609 4.008 7.918 1 98.25 61 ASN B O 1
ATOM 1538 N N . ARG B 1 62 ? 16.531 2.48 6.367 1 98.25 62 ARG B N 1
ATOM 1539 C CA . ARG B 1 62 ? 17.484 3.199 5.527 1 98.25 62 ARG B CA 1
ATOM 1540 C C . ARG B 1 62 ? 16.906 4.527 5.055 1 98.25 62 ARG B C 1
ATOM 1542 O O . ARG B 1 62 ? 17.609 5.539 5.008 1 98.25 62 ARG B O 1
ATOM 1549 N N . VAL B 1 63 ? 15.633 4.516 4.672 1 97.81 63 VAL B N 1
ATOM 1550 C CA . VAL B 1 63 ? 14.969 5.746 4.246 1 97.81 63 VAL B CA 1
ATOM 1551 C C . VAL B 1 63 ? 14.844 6.703 5.43 1 97.81 63 VAL B C 1
ATOM 1553 O O . VAL B 1 63 ? 15.094 7.902 5.293 1 97.81 63 VAL B O 1
ATOM 1556 N N . LYS B 1 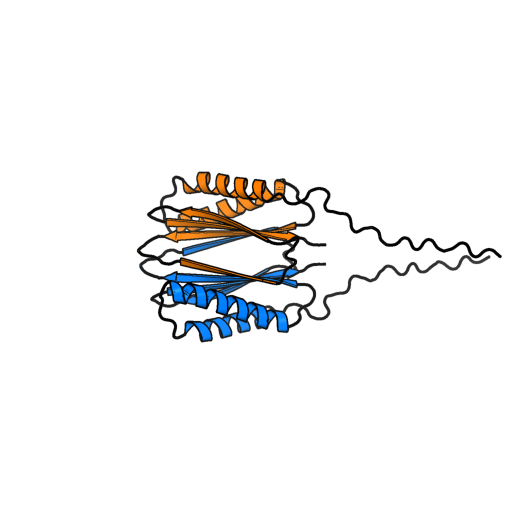64 ? 14.453 6.188 6.535 1 96.38 64 LYS B N 1
ATOM 1557 C CA . LYS B 1 64 ? 14.352 6.98 7.758 1 96.38 64 LYS B CA 1
ATOM 1558 C C . LYS B 1 64 ? 15.664 7.688 8.07 1 96.38 64 LYS B C 1
ATOM 1560 O O . LYS B 1 64 ? 15.664 8.852 8.469 1 96.38 64 LYS B O 1
ATOM 1565 N N . ASN B 1 65 ? 16.719 7.031 7.875 1 96.62 65 ASN B N 1
ATOM 1566 C CA . ASN B 1 65 ? 18.047 7.508 8.258 1 96.62 65 ASN B CA 1
ATOM 1567 C C . ASN B 1 65 ? 18.531 8.609 7.324 1 96.62 65 ASN B C 1
ATOM 1569 O O . ASN B 1 65 ? 19.531 9.281 7.609 1 96.62 65 ASN B O 1
ATOM 1573 N N . LEU B 1 66 ? 17.797 8.859 6.227 1 95.38 66 LEU B N 1
ATOM 1574 C CA . LEU B 1 66 ? 18.125 9.977 5.344 1 95.38 66 LEU B CA 1
ATOM 1575 C C . LEU B 1 66 ? 17.594 11.289 5.914 1 95.38 66 LEU B C 1
ATOM 1577 O O . LEU B 1 66 ? 17.984 12.367 5.469 1 95.38 66 LEU B O 1
ATOM 1581 N N . ASN B 1 67 ? 16.656 11.242 6.855 1 93.19 67 ASN B N 1
ATOM 1582 C CA . ASN B 1 67 ? 16.141 12.359 7.641 1 93.19 67 ASN B CA 1
ATOM 1583 C C . ASN B 1 67 ? 15.461 13.398 6.758 1 93.19 67 ASN B C 1
ATOM 1585 O O . ASN B 1 67 ? 15.664 14.594 6.93 1 93.19 67 ASN B O 1
ATOM 1589 N N . PHE B 1 68 ? 14.703 12.945 5.809 1 93.5 68 PHE B N 1
ATOM 1590 C CA . PHE B 1 68 ? 13.883 13.875 5.043 1 93.5 68 PHE B CA 1
ATOM 1591 C C . PHE B 1 68 ? 12.891 14.594 5.949 1 93.5 68 PHE B C 1
ATOM 1593 O O . PHE B 1 68 ? 12.375 14.008 6.906 1 93.5 68 PHE B O 1
ATOM 1600 N N . ASP B 1 69 ? 12.578 15.773 5.586 1 87.81 69 ASP B N 1
ATOM 1601 C CA . ASP B 1 69 ? 11.766 16.609 6.461 1 87.81 69 ASP B CA 1
ATOM 1602 C C . ASP B 1 69 ? 10.289 16.25 6.359 1 87.81 69 ASP B C 1
ATOM 1604 O O . ASP B 1 69 ? 9.695 16.344 5.285 1 87.81 69 ASP B O 1
ATOM 1608 N N . ARG B 1 70 ? 9.688 15.828 7.496 1 88.31 70 ARG B N 1
ATOM 1609 C CA . ARG B 1 70 ? 8.25 15.812 7.719 1 88.31 70 ARG B CA 1
ATOM 1610 C C . ARG B 1 70 ? 7.562 14.812 6.793 1 88.31 70 ARG B C 1
ATOM 1612 O O . ARG B 1 70 ? 6.578 15.148 6.1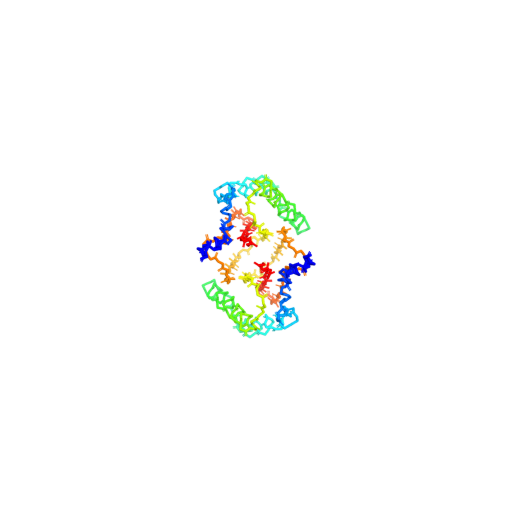29 1 88.31 70 ARG B O 1
ATOM 1619 N N . TYR B 1 71 ? 8.102 13.641 6.715 1 92.62 71 TYR B N 1
ATOM 1620 C CA . TYR B 1 71 ? 7.449 12.602 5.922 1 92.62 71 TYR B CA 1
ATOM 1621 C C . TYR B 1 71 ? 7.039 11.422 6.793 1 92.62 71 TYR B C 1
ATOM 1623 O O . TYR B 1 71 ? 7.766 11.047 7.715 1 92.62 71 TYR B O 1
ATOM 1631 N N . ARG B 1 72 ? 5.926 10.914 6.5 1 94.25 72 ARG B N 1
ATOM 1632 C CA . ARG B 1 72 ? 5.516 9.578 6.922 1 94.25 72 ARG B CA 1
ATOM 1633 C C . ARG B 1 72 ? 5.75 8.555 5.812 1 94.25 72 ARG B C 1
ATOM 1635 O O . ARG B 1 72 ? 5.633 8.883 4.629 1 94.25 72 ARG B O 1
ATOM 1642 N N . TYR B 1 73 ? 6.027 7.363 6.238 1 97.12 73 TYR B N 1
ATOM 1643 C CA . TYR B 1 73 ? 6.363 6.34 5.258 1 97.12 73 TYR B CA 1
ATOM 1644 C C . TYR B 1 73 ? 5.527 5.082 5.473 1 97.12 73 TYR B C 1
ATOM 1646 O O . TYR B 1 73 ? 5.266 4.691 6.613 1 97.12 73 TYR B O 1
ATOM 1654 N N . ILE B 1 74 ? 5.164 4.465 4.426 1 97.94 74 ILE B N 1
ATOM 1655 C CA . ILE B 1 74 ? 4.668 3.096 4.379 1 97.94 74 ILE B CA 1
ATOM 1656 C C . ILE B 1 74 ? 5.52 2.27 3.422 1 97.94 74 ILE B C 1
ATOM 1658 O O . ILE B 1 74 ? 5.738 2.666 2.273 1 97.94 74 ILE B O 1
ATOM 1662 N N . VAL B 1 75 ? 6.027 1.202 3.92 1 98.5 75 VAL B N 1
ATOM 1663 C CA . VAL B 1 75 ? 6.746 0.27 3.059 1 98.5 75 VAL B CA 1
ATOM 1664 C C . VAL B 1 75 ? 5.98 -1.048 2.971 1 98.5 75 VAL B C 1
ATOM 1666 O O . VAL B 1 75 ? 5.688 -1.672 3.992 1 98.5 75 VAL B O 1
ATOM 1669 N N . VAL B 1 76 ? 5.66 -1.443 1.794 1 97.69 76 VAL B N 1
ATOM 1670 C CA . VAL B 1 76 ? 4.965 -2.699 1.534 1 97.69 76 VAL B CA 1
ATOM 1671 C C . VAL B 1 76 ? 5.852 -3.617 0.694 1 97.69 76 VAL B C 1
ATOM 1673 O O . VAL B 1 76 ? 6.359 -3.211 -0.354 1 97.69 76 VAL B O 1
ATOM 1676 N N . VAL B 1 77 ? 6.066 -4.781 1.163 1 97.69 77 VAL B N 1
ATOM 1677 C CA . VAL B 1 77 ? 6.793 -5.789 0.395 1 97.69 77 VAL B CA 1
ATOM 1678 C C . VAL B 1 77 ? 5.91 -7.02 0.194 1 97.69 77 VAL B C 1
ATOM 1680 O O . VAL B 1 77 ? 5.367 -7.566 1.157 1 97.69 77 VAL B O 1
ATOM 1683 N N . SER B 1 78 ? 5.777 -7.395 -1.05 1 94.62 78 SER B N 1
ATOM 1684 C CA . SER B 1 78 ? 4.98 -8.555 -1.426 1 94.62 78 SER B CA 1
ATOM 1685 C C . SER B 1 78 ? 5.801 -9.547 -2.244 1 94.62 78 SER B C 1
ATOM 1687 O O . SER B 1 78 ? 6.66 -9.148 -3.035 1 94.62 78 SER B O 1
ATOM 1689 N N . ILE B 1 79 ? 5.473 -10.719 -2.051 1 92.5 79 ILE B N 1
ATOM 1690 C CA . ILE B 1 79 ? 6.156 -11.766 -2.809 1 92.5 79 ILE B CA 1
ATOM 1691 C C . ILE B 1 79 ? 5.141 -12.812 -3.273 1 92.5 79 ILE B C 1
ATOM 1693 O O . ILE B 1 79 ? 4.211 -13.148 -2.541 1 92.5 79 ILE B O 1
ATOM 1697 N N . GLY B 1 80 ? 5.336 -13.312 -4.488 1 88.69 80 GLY B N 1
ATOM 1698 C CA . GLY B 1 80 ? 4.477 -14.336 -5.066 1 88.69 80 GLY B CA 1
ATOM 1699 C C . GLY B 1 80 ? 5.23 -15.344 -5.906 1 88.69 80 GLY B C 1
ATOM 1700 O O . GLY B 1 80 ? 6.184 -14.992 -6.605 1 88.69 80 GLY B O 1
ATOM 1701 N N . GLU B 1 81 ? 4.801 -16.578 -5.789 1 84.06 81 GLU B N 1
ATOM 1702 C CA . GLU B 1 81 ? 5.348 -17.625 -6.652 1 84.06 81 GLU B CA 1
ATOM 1703 C C . GLU B 1 81 ? 4.766 -17.531 -8.062 1 84.06 81 GLU B C 1
ATOM 1705 O O . GLU B 1 81 ? 3.568 -17.297 -8.227 1 84.06 81 GLU B O 1
ATOM 1710 N N . LYS B 1 82 ? 5.633 -17.562 -9.102 1 77.75 82 LYS B N 1
ATOM 1711 C CA . LYS B 1 82 ? 5.184 -17.438 -10.484 1 77.75 82 LYS B CA 1
ATOM 1712 C C . LYS B 1 82 ? 4.68 -18.766 -11.023 1 77.75 82 LYS B C 1
ATOM 1714 O O . LYS B 1 82 ? 5.477 -19.672 -11.312 1 77.75 82 LYS B O 1
ATOM 1719 N N . LEU B 1 83 ? 3.836 -19.312 -10.625 1 67.5 83 LEU B N 1
ATOM 1720 C CA . LEU B 1 83 ? 3.223 -20.422 -11.328 1 67.5 83 LEU B CA 1
ATOM 1721 C C . LEU B 1 83 ? 2.125 -19.938 -12.273 1 67.5 83 LEU B C 1
ATOM 1723 O O . LEU B 1 83 ? 1.047 -19.547 -11.828 1 67.5 83 LEU B O 1
ATOM 1727 N N . TYR B 1 84 ? 2.424 -19.859 -13.625 1 57.12 84 TYR B N 1
ATOM 1728 C CA . TYR B 1 84 ? 1.545 -19.422 -14.703 1 57.12 84 TYR B CA 1
ATOM 1729 C C . TYR B 1 84 ? 0.701 -18.219 -14.273 1 57.12 84 TYR B C 1
ATOM 1731 O O . TYR B 1 84 ? -0.525 -18.328 -14.188 1 57.12 84 TYR B O 1
ATOM 1739 N N . GLN B 1 85 ? 1.192 -17.156 -13.539 1 61.44 85 GLN B N 1
ATOM 1740 C CA . GLN B 1 85 ? 0.307 -16.312 -12.734 1 61.44 85 GLN B CA 1
ATOM 1741 C C . GLN B 1 85 ? 0.378 -14.859 -13.188 1 61.44 85 GLN B C 1
ATOM 1743 O O . GLN B 1 85 ? 1.35 -14.453 -13.82 1 61.44 85 GLN B O 1
ATOM 1748 N N . GLY B 1 86 ? -0.902 -14.25 -13.461 1 74.44 86 GLY B N 1
ATOM 1749 C CA . GLY B 1 86 ? -1.188 -12.828 -13.586 1 74.44 86 GLY B CA 1
ATOM 1750 C C . GLY B 1 86 ? -1.426 -12.156 -12.25 1 74.44 86 GLY B C 1
ATOM 1751 O O . GLY B 1 86 ? -2.246 -12.609 -11.453 1 74.44 86 GLY B O 1
ATOM 1752 N N . TYR B 1 87 ? -0.553 -11.328 -11.836 1 82.19 87 TYR B N 1
ATOM 1753 C CA . TYR B 1 87 ? -0.739 -10.461 -10.68 1 82.19 87 TYR B CA 1
ATOM 1754 C C . TYR B 1 87 ? -0.834 -9 -11.102 1 82.19 87 TYR B C 1
ATOM 1756 O O . TYR B 1 87 ? 0.009 -8.508 -11.859 1 82.19 87 TYR B O 1
ATOM 1764 N N . TYR B 1 88 ? -1.887 -8.414 -10.656 1 86.69 88 TYR B N 1
ATOM 1765 C CA . TYR B 1 88 ? -2.088 -7.004 -10.961 1 86.69 88 TYR B CA 1
ATOM 1766 C C . TYR B 1 88 ? -2.4 -6.215 -9.695 1 86.69 88 TYR B C 1
ATOM 1768 O O . TYR B 1 88 ? -3.096 -6.703 -8.805 1 86.69 88 TYR B O 1
ATOM 1776 N N . SER B 1 89 ? -1.828 -5.094 -9.648 1 89.75 89 SER B N 1
ATOM 1777 C CA . SER B 1 89 ? -2.08 -4.203 -8.516 1 89.75 89 SER B CA 1
ATOM 1778 C C . SER B 1 89 ? -2.273 -2.764 -8.984 1 89.75 89 SER B C 1
ATOM 1780 O O . SER B 1 89 ? -1.51 -2.266 -9.812 1 89.75 89 SER B O 1
ATOM 1782 N N . LEU B 1 90 ? -3.303 -2.15 -8.492 1 88.69 90 LEU B N 1
ATOM 1783 C CA . LEU B 1 90 ? -3.58 -0.752 -8.797 1 88.69 90 LEU B CA 1
ATOM 1784 C C . LEU B 1 90 ? -3.703 0.071 -7.52 1 88.69 90 LEU B C 1
ATOM 1786 O O . LEU B 1 90 ? -4.168 -0.432 -6.496 1 88.69 90 LEU B O 1
ATOM 1790 N N . VAL B 1 91 ? -3.236 1.26 -7.68 1 90.06 91 VAL B N 1
ATOM 1791 C CA . VAL B 1 91 ? -3.246 2.182 -6.547 1 90.06 91 VAL B CA 1
ATOM 1792 C C . VAL B 1 91 ? -4.043 3.432 -6.906 1 90.06 91 VAL B C 1
ATOM 1794 O O . VAL B 1 91 ? -3.904 3.971 -8.008 1 90.06 91 VAL B O 1
ATOM 1797 N N . ASN B 1 92 ? -4.953 3.795 -6.121 1 91.62 92 ASN B N 1
ATOM 1798 C CA . ASN B 1 92 ? -5.598 5.105 -6.145 1 91.62 92 ASN B CA 1
ATOM 1799 C C . ASN B 1 92 ? -5.328 5.879 -4.855 1 91.62 92 ASN B C 1
ATOM 1801 O O . ASN B 1 92 ? -4.953 5.293 -3.84 1 91.62 92 ASN B O 1
ATOM 1805 N N . PHE B 1 93 ? -5.398 7.199 -4.992 1 89.62 93 PHE B N 1
ATOM 1806 C CA . PHE B 1 93 ? -4.984 7.969 -3.826 1 89.62 93 PHE B CA 1
ATOM 1807 C C . PHE B 1 93 ? -5.715 9.305 -3.77 1 89.62 93 PHE B C 1
ATOM 1809 O O . PHE B 1 93 ? -6.137 9.828 -4.801 1 89.62 93 PHE B O 1
ATOM 1816 N N . LEU B 1 94 ? -5.973 9.75 -2.592 1 88.62 94 LEU B N 1
ATOM 1817 C CA . LEU B 1 94 ? -6.375 11.117 -2.266 1 88.62 94 LEU B CA 1
ATOM 1818 C C . LEU B 1 94 ? -5.344 11.789 -1.362 1 88.62 94 LEU B C 1
ATOM 1820 O O . LEU B 1 94 ? -5.363 11.594 -0.144 1 88.62 94 LEU B O 1
ATOM 1824 N N . TRP B 1 95 ? -4.336 12.5 -1.892 1 92.25 95 TRP B N 1
ATOM 1825 C CA . TRP B 1 95 ? -3.232 13.133 -1.184 1 92.25 95 TRP B CA 1
ATOM 1826 C C . TRP B 1 95 ? -2.717 14.344 -1.957 1 92.25 95 TRP B C 1
ATOM 1828 O O . TRP B 1 95 ? -3.348 14.789 -2.918 1 92.25 95 TRP B O 1
ATOM 1838 N N . ASP B 1 96 ? -1.756 15.055 -1.444 1 91.19 96 ASP B N 1
ATOM 1839 C CA . ASP B 1 96 ? -1.127 16.172 -2.148 1 91.19 96 ASP B CA 1
ATOM 1840 C C . ASP B 1 96 ? -0.153 15.664 -3.213 1 91.19 96 ASP B C 1
ATOM 1842 O O . ASP B 1 96 ? 0.967 15.266 -2.895 1 91.19 96 ASP B O 1
ATOM 1846 N N . PRO B 1 97 ? -0.556 15.734 -4.395 1 90.5 97 PRO B N 1
ATOM 1847 C CA . PRO B 1 97 ? 0.261 15.133 -5.453 1 90.5 97 PRO B CA 1
ATOM 1848 C C . PRO B 1 97 ? 1.59 15.859 -5.656 1 90.5 97 PRO B C 1
ATOM 1850 O O . PRO B 1 97 ? 2.484 15.336 -6.328 1 90.5 97 PRO B O 1
ATOM 1853 N N . GLU B 1 98 ? 1.831 16.969 -5.137 1 90.38 98 GLU B N 1
ATOM 1854 C CA . GLU B 1 98 ? 3.08 17.703 -5.289 1 90.38 98 GLU B CA 1
ATOM 1855 C C . GLU B 1 98 ? 4.133 17.234 -4.293 1 90.38 98 GLU B C 1
ATOM 1857 O O . GLU B 1 98 ? 5.332 17.344 -4.543 1 90.38 98 GLU B O 1
ATOM 1862 N N . LYS B 1 99 ? 3.654 16.672 -3.199 1 91.25 99 LYS B N 1
ATOM 1863 C CA . LYS B 1 99 ? 4.578 16.344 -2.117 1 91.25 99 LYS B CA 1
ATOM 1864 C C . LYS B 1 99 ? 4.551 14.852 -1.808 1 91.25 99 LYS B C 1
ATOM 1866 O O . LYS B 1 99 ? 5.555 14.289 -1.364 1 91.25 99 LYS B O 1
ATOM 1871 N N . ASP B 1 100 ? 3.402 14.273 -1.991 1 94.31 100 ASP B N 1
ATOM 1872 C CA . ASP B 1 100 ? 3.211 12.859 -1.686 1 94.31 100 ASP B CA 1
ATOM 1873 C C . ASP B 1 100 ? 3.457 11.992 -2.92 1 94.31 100 ASP B C 1
ATOM 1875 O O . ASP B 1 100 ? 3.412 12.484 -4.047 1 94.31 100 ASP B O 1
ATOM 1879 N N . GLY B 1 101 ? 3.748 10.734 -2.76 1 95.75 101 GLY B N 1
ATOM 1880 C CA . GLY B 1 101 ? 3.926 9.812 -3.865 1 95.75 101 GLY B CA 1
ATOM 1881 C C . GLY B 1 101 ? 4.34 8.422 -3.418 1 95.75 101 GLY B C 1
ATOM 1882 O O . GLY B 1 101 ? 4.184 8.07 -2.246 1 95.75 101 GLY B O 1
ATOM 1883 N N . TYR B 1 102 ? 4.691 7.652 -4.395 1 97.06 102 TYR B N 1
ATOM 1884 C CA . TYR B 1 102 ? 5.199 6.316 -4.094 1 97.06 102 TYR B CA 1
ATOM 1885 C C . TYR B 1 102 ? 6.246 5.895 -5.117 1 97.06 102 TYR B C 1
ATOM 1887 O O . TYR B 1 102 ? 6.316 6.453 -6.211 1 97.06 102 TYR B O 1
ATOM 1895 N N . LEU B 1 103 ? 7.102 5.023 -4.688 1 97.69 103 LEU B N 1
ATOM 1896 C CA . LEU B 1 103 ? 8.102 4.332 -5.488 1 97.69 103 LEU B CA 1
ATOM 1897 C C . LEU B 1 103 ? 7.949 2.818 -5.367 1 97.69 103 LEU B C 1
ATOM 1899 O O . LEU B 1 103 ? 7.594 2.311 -4.301 1 97.69 103 LEU B O 1
ATOM 1903 N N . SER B 1 104 ? 8.297 2.158 -6.504 1 97.19 104 SER B N 1
ATOM 1904 C CA . SER B 1 104 ? 8.234 0.702 -6.453 1 97.19 104 SER B CA 1
ATOM 1905 C C . SER B 1 104 ? 9.438 0.071 -7.145 1 97.19 104 SER B C 1
ATOM 1907 O O . SER B 1 104 ? 9.992 0.645 -8.086 1 97.19 104 SER B O 1
ATOM 1909 N N . TYR B 1 105 ? 9.805 -0.991 -6.656 1 97.94 105 TYR B N 1
ATOM 1910 C CA . TYR B 1 105 ? 10.836 -1.82 -7.266 1 97.94 105 TYR B CA 1
ATOM 1911 C C . TYR B 1 105 ? 10.398 -3.279 -7.32 1 97.94 105 TYR B C 1
ATOM 1913 O O . TYR B 1 105 ? 9.859 -3.809 -6.348 1 97.94 105 TYR B O 1
ATOM 1921 N N . VAL B 1 106 ? 10.625 -3.867 -8.469 1 96.06 106 VAL B N 1
ATOM 1922 C CA . VAL B 1 106 ? 10.203 -5.25 -8.672 1 96.06 106 VAL B CA 1
ATOM 1923 C C . VAL B 1 106 ? 11.43 -6.145 -8.852 1 96.06 106 VAL B C 1
ATOM 1925 O O . VAL B 1 106 ? 12.305 -5.844 -9.664 1 96.06 106 VAL B O 1
ATOM 1928 N N . TYR B 1 107 ? 11.492 -7.141 -8.031 1 96.5 107 TYR B N 1
ATOM 1929 C CA . TYR B 1 107 ? 12.422 -8.242 -8.219 1 96.5 107 TYR B CA 1
ATOM 1930 C C . TYR B 1 107 ? 11.734 -9.438 -8.875 1 96.5 107 TYR B C 1
ATOM 1932 O O . TYR B 1 107 ? 10.906 -10.102 -8.258 1 96.5 107 TYR B O 1
ATOM 1940 N N . ASP B 1 108 ? 12.195 -9.617 -10.086 1 92.44 108 ASP B N 1
ATOM 1941 C CA . ASP B 1 108 ? 11.469 -10.586 -10.898 1 92.44 108 ASP B CA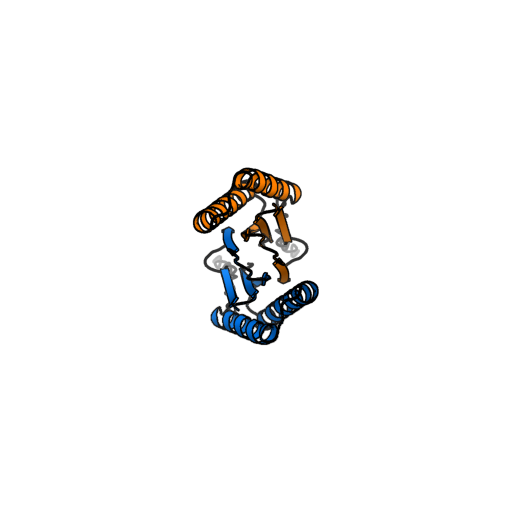 1
ATOM 1942 C C . ASP B 1 108 ? 12.359 -11.766 -11.281 1 92.44 108 ASP B C 1
ATOM 1944 O O . ASP B 1 108 ? 13.422 -11.586 -11.883 1 92.44 108 ASP B O 1
ATOM 1948 N N . THR B 1 109 ? 11.93 -12.969 -10.883 1 90.69 109 THR B N 1
ATOM 1949 C CA . THR B 1 109 ? 12.602 -14.211 -11.258 1 90.69 109 THR B CA 1
ATOM 1950 C C . THR B 1 109 ? 11.648 -15.133 -12 1 90.69 109 THR B C 1
ATOM 1952 O O . THR B 1 109 ? 10.438 -14.898 -12.031 1 90.69 109 THR B O 1
ATOM 1955 N N . PRO B 1 110 ? 12.102 -16.141 -12.633 1 87.5 110 PRO B N 1
ATOM 1956 C CA . PRO B 1 110 ? 11.203 -17.109 -13.258 1 87.5 110 PRO B CA 1
ATOM 1957 C C . PRO B 1 110 ? 10.359 -17.875 -12.242 1 87.5 110 PRO B C 1
ATOM 1959 O O . PRO B 1 110 ? 9.32 -18.438 -12.602 1 87.5 110 PRO B O 1
ATOM 1962 N N . LYS B 1 111 ? 10.781 -17.938 -11.016 1 86.62 111 LYS B N 1
ATOM 1963 C CA . LYS B 1 111 ? 10.117 -18.75 -10 1 86.62 111 LYS B CA 1
ATOM 1964 C C . LYS B 1 111 ? 9.195 -17.906 -9.133 1 86.62 111 LYS B C 1
ATOM 1966 O O . LYS B 1 111 ? 8.148 -18.375 -8.688 1 86.62 111 LYS B O 1
ATOM 1971 N N . PHE B 1 112 ? 9.656 -16.719 -8.82 1 90.5 112 PHE B N 1
ATOM 1972 C CA . PHE B 1 112 ? 8.852 -15.844 -7.969 1 90.5 112 PHE B CA 1
ATOM 1973 C C . PHE B 1 112 ? 9.094 -14.375 -8.305 1 90.5 112 PHE B C 1
ATOM 1975 O O . PHE B 1 112 ? 10.062 -14.047 -8.992 1 90.5 112 PHE B O 1
ATOM 1982 N N . PHE B 1 113 ? 8.172 -13.594 -7.867 1 91.38 113 PHE B N 1
ATOM 1983 C CA . PHE B 1 113 ? 8.359 -12.148 -7.926 1 91.38 113 PHE B CA 1
ATOM 1984 C C . PHE B 1 113 ? 8.25 -11.531 -6.539 1 91.38 113 PHE B C 1
ATOM 1986 O O . PHE B 1 113 ? 7.598 -12.094 -5.656 1 91.38 113 PHE B O 1
ATOM 1993 N N . ALA B 1 114 ? 8.93 -10.484 -6.395 1 94.44 114 ALA B N 1
ATOM 1994 C CA . ALA B 1 114 ? 8.797 -9.656 -5.199 1 94.44 114 ALA B CA 1
ATOM 1995 C C . ALA B 1 114 ? 8.68 -8.18 -5.566 1 94.44 114 ALA B C 1
ATOM 1997 O O . ALA B 1 114 ? 9.352 -7.707 -6.488 1 94.44 114 ALA B O 1
ATOM 1998 N N . VAL B 1 115 ? 7.809 -7.52 -4.883 1 96.06 115 VAL B N 1
ATOM 1999 C CA . VAL B 1 115 ? 7.59 -6.098 -5.129 1 96.06 115 VAL B CA 1
ATOM 2000 C C . VAL B 1 115 ? 7.703 -5.32 -3.82 1 96.06 115 VAL B C 1
ATOM 2002 O O . VAL B 1 115 ? 7.082 -5.684 -2.82 1 96.06 115 VAL B O 1
ATOM 2005 N N . ALA B 1 116 ? 8.492 -4.332 -3.834 1 98.25 116 ALA B N 1
ATOM 2006 C CA . ALA B 1 116 ? 8.555 -3.379 -2.729 1 98.25 116 ALA B CA 1
ATOM 2007 C C . ALA B 1 116 ? 8.008 -2.018 -3.146 1 98.25 116 ALA B C 1
ATOM 2009 O O . ALA B 1 116 ? 8.344 -1.506 -4.215 1 98.25 116 ALA B O 1
ATOM 2010 N N . THR B 1 117 ? 7.152 -1.516 -2.34 1 98.31 117 THR B N 1
ATOM 2011 C CA . THR B 1 117 ? 6.609 -0.185 -2.584 1 98.31 117 THR B CA 1
ATOM 2012 C C . THR B 1 117 ? 6.801 0.711 -1.365 1 98.31 117 THR B C 1
ATOM 2014 O O . THR B 1 117 ? 6.52 0.302 -0.237 1 98.31 117 THR B O 1
ATOM 2017 N N . LEU B 1 118 ? 7.305 1.846 -1.618 1 98.62 118 LEU B N 1
ATOM 2018 C CA . LEU B 1 118 ? 7.445 2.893 -0.611 1 98.62 118 LEU B CA 1
ATOM 2019 C C . LEU B 1 118 ? 6.461 4.027 -0.864 1 98.62 118 LEU B C 1
ATOM 2021 O O . LEU B 1 118 ? 6.52 4.688 -1.905 1 98.62 118 LEU B O 1
ATOM 2025 N N . TYR B 1 119 ? 5.594 4.242 0.054 1 97.75 119 TYR B N 1
ATOM 2026 C CA . TYR B 1 119 ? 4.77 5.445 0.055 1 97.75 119 TYR B CA 1
ATOM 2027 C C . TYR B 1 119 ? 5.363 6.516 0.963 1 97.75 119 TYR B C 1
ATOM 2029 O O . TYR B 1 119 ? 5.812 6.215 2.074 1 97.75 119 TYR B O 1
ATOM 2037 N N . TYR B 1 120 ? 5.406 7.699 0.454 1 96.75 120 TYR B N 1
ATOM 2038 C CA . TYR B 1 120 ? 5.867 8.836 1.243 1 96.75 120 TYR B CA 1
ATOM 2039 C C . TYR B 1 120 ? 4.832 9.953 1.243 1 96.75 120 TYR B C 1
ATOM 2041 O O . TYR B 1 120 ? 4.359 10.367 0.183 1 96.75 120 TYR B O 1
ATOM 2049 N N . LEU B 1 121 ? 4.473 10.422 2.404 1 94.56 121 LEU B N 1
ATOM 2050 C CA . LEU B 1 121 ? 3.453 11.445 2.58 1 94.56 121 LEU B CA 1
ATOM 2051 C C . LEU B 1 121 ?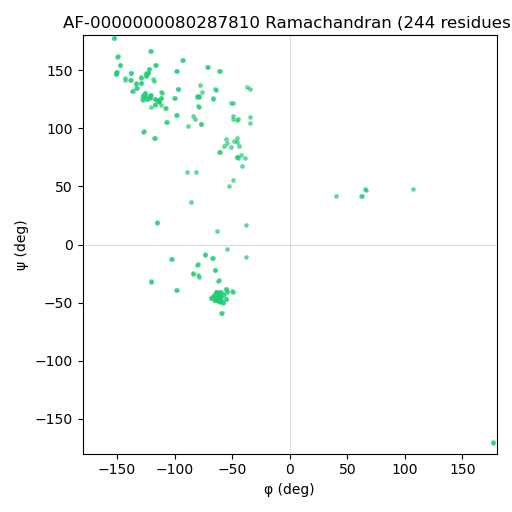 3.982 12.594 3.439 1 94.56 121 LEU B C 1
ATOM 2053 O O . LEU B 1 121 ? 4.422 12.375 4.57 1 94.56 121 LEU B O 1
ATOM 2057 N N . TYR B 1 122 ? 3.889 13.789 2.881 1 91.31 122 TYR B N 1
ATOM 2058 C CA . TYR B 1 122 ? 4.379 14.977 3.586 1 91.31 122 TYR B CA 1
ATOM 2059 C C . TYR B 1 122 ? 3.373 15.438 4.637 1 91.31 122 TYR B C 1
ATOM 2061 O O . TYR B 1 122 ? 2.178 15.547 4.355 1 91.31 122 TYR B O 1
ATOM 2069 N N . TYR B 1 123 ? 3.795 15.602 5.867 1 82.69 123 TYR B N 1
ATOM 2070 C CA . TYR B 1 123 ? 2.873 16.094 6.887 1 82.69 123 TYR B CA 1
ATOM 2071 C C . TYR B 1 123 ? 3.268 17.484 7.348 1 82.69 123 TYR B C 1
ATOM 2073 O O . TYR B 1 123 ? 4.453 17.797 7.477 1 82.69 123 TYR B O 1
ATOM 2081 N N . ASP B 1 124 ? 2.354 18.438 7.168 1 69.94 124 ASP B N 1
ATOM 2082 C CA . ASP B 1 124 ? 2.586 19.828 7.539 1 69.94 124 ASP B CA 1
ATOM 2083 C C . ASP B 1 124 ? 2.75 19.984 9.047 1 69.94 124 ASP B C 1
ATOM 2085 O O . ASP B 1 124 ? 2.084 19.297 9.82 1 69.94 124 ASP B O 1
#

Radius of gyration: 22.5 Å; Cα contacts (8 Å, |Δi|>4): 398; chains: 2; bounding box: 41×84×56 Å

pLDDT: mean 85.65, std 18.45, range [33.06, 98.75]

Secondary structure (DSSP, 8-state):
-----------------SS---HHHHHHHHHHHHHHHHTTPPP-HHHHHHHHHHHHHHHHHHHHTT--TTEEEEEEEEEEE-SS--EEEEEEEES-TTT-EEEEEEEE-SSEEEEEEEEEEE--/-----------------SS---HHHHHHHHHHHHHHHHTTPPP-HHHHHHHHHHHHHHHHHHHHTT--TTEEEEEEEEEEE-SS--EEEEEEEES-TTT-EEEEEEEE-SSEEEEEEEEEEE--

Organism: Glossina morsitans morsitans (NCBI:txid37546)

Nearest PDB structures (foldseek):
  8j07-assembly1_r7  TM=9.489E-01  e=1.242E-09  Homo sapiens
  8glv-assembly1_AS  TM=9.462E-01  e=2.670E-09  Chlamydomonas reinhardtii
  8glv-assembly1_Lr  TM=9.428E-01  e=4.448E-09  Chlamydomonas reinhardtii
  8bwy-assembly1_N  TM=9.132E-01  e=4.715E-08  Chlamydomonas reinhardtii
  8rgi-assembly1_B  TM=9.114E-01  e=2.180E-07  Homo sapiens

Foldseek 3Di:
DPPDPPPPPPPPVPPPWPAADDPVVLQVLLVVLCCVLCVPDDDDDVVQVVSQVVSQVSSVVVSVVSVTGAKDKDKGKDKFFPPPDDDDDDDDDDADPVRWDKDKDWDDDNTMIMMMMMTIHHDD/DPPPPPPPPPPPPPPPWPAADDPVVLQVLLVVLCCVLCVPDDDDDVVQVVSQVVSQVSSVVVSVVSVTPAKDKDKGKDKFFPDVDDDDDDDDDDADPVRWDKDKDWDDDNTMIMMMMMTIHHDD

Sequence (248 aa):
MDTEPVMKYLPTYRLEPKVPLNKEVCEKIMKTVMDKMFQDFVYAPKPALSLCAEVSEEIKNRVKNLNFDRYRYIVVVSIGEKLYQGYYSLVNFLWDPEKDGYLSYVYDTPKFFAVATLYYLYYDMDTEPVMKYLPTYRLEPKVPLNKEVCEKIMKTVMDKMFQDFVYAPKPALSLCAEVSEEIKNRVKNLNFDRYRYIVVVSIGEKLYQGYYSLVNFLWDPEKDGYLSYVYDTPKFFAVATLYYLYYD

InterPro domains:
  IPR005334 Dynein light chain Tctex-1-like [PF03645] (26-119)
  IPR005334 Dynein light chain Tctex-1-like [PTHR21255] (8-123)
  IPR038586 Tctex-1-like superfamily [G3DSA:3.30.1140.40] (23-122)

Solvent-accessible surface area (backbone atoms only — not comparable to full-atom values): 14191 Å² total; per-residue (Å²): 136,83,80,72,80,77,78,71,76,65,80,75,63,77,69,66,62,89,34,68,81,54,66,67,61,53,50,50,49,46,47,52,52,49,52,63,68,50,68,81,59,71,94,42,71,72,63,46,51,54,46,26,46,51,52,19,46,50,47,50,50,58,55,56,72,66,57,45,50,51,60,33,39,39,24,39,16,34,37,34,49,42,69,80,58,57,71,42,73,31,75,33,72,50,71,56,77,90,67,28,54,70,47,76,43,75,50,79,54,85,58,32,37,33,39,38,35,40,36,40,39,65,43,108,136,84,81,73,79,78,77,74,76,65,85,70,66,78,69,67,62,90,34,68,81,55,66,66,63,53,50,50,49,45,47,50,51,50,53,64,70,49,68,80,59,72,94,43,70,71,61,46,51,54,47,27,45,50,51,20,45,51,47,48,49,57,54,56,72,68,56,46,52,50,60,32,38,38,23,37,17,33,38,34,47,45,46,98,52,58,72,42,73,31,74,35,72,50,70,57,75,89,67,29,52,70,49,75,44,75,47,78,55,86,58,32,37,33,38,38,34,39,36,40,39,64,46,106